Protein AF-A0A1I8HNR3-F1 (afdb_monomer)

InterPro domains:
  IPR000795 Translational (tr)-type GTP-binding domain [PF00009] (16-155)
  IPR000795 Translational (tr)-type GTP-binding domain [PR00315] (20-33)
  IPR000795 Translational (tr)-type GTP-binding domain [PR00315] (79-87)
  IPR000795 Translational (tr)-type GTP-binding domain [PR00315] (99-109)
  IPR000795 Translational (tr)-type GTP-binding domain [PR00315] (115-126)
  IPR000795 Translational (tr)-type GTP-binding domain [PS51722] (16-226)
  IPR009000 Translation protein, beta-barrel domain superfamily [SSF50447] (226-278)
  IPR027417 P-loop containing nucleoside triphosphate hydrolase [G3DSA:3.40.50.300] (6-223)
  IPR027417 P-loop containing nucleoside triphosphate hydrolase [SSF52540] (12-233)
  IPR031157 Tr-type G domain, conserved site [PS00301] (72-87)
  IPR050100 Translation factor GTPase superfamily members [PTHR23115] (15-273)

Organism: NCBI:txid282301

Sequence (282 aa):
DDEAPSSRSAKADTRKEHLSLVFVGHVDAGKSTIGGHLLYLTGMVDQRTLEKYEREAKEKNRETWYLSWALDTNAEEREKGKTVEVGRAYFETNKKHFTVLDAPGHKSFVPNMIGGASQADLAILVISARKGEFETGFEKGGQTREHAMLVKTAGWAEQRYEECKSKLTPFLRKCGFASSSLYFMPCSGLTGGWLRDSVPEDVCPWYRGPTLLDYLDQMPTLSRLSDAPLRLPIADKYRDMGTIVMGRIEAGRLKQGDQLLMMPNRVNVDIVGLWWDELDVS

Radius of gyration: 21.98 Å; Cα contacts (8 Å, |Δi|>4): 392; chains: 1; bounding box: 85×44×59 Å

Secondary structure (DSSP, 8-state):
----------------EEEEEEEEE-TTS-HHHHHHHHHHHTTSS-HHHHHHHHHHHHHTT-GGGTTGGGT--SHHHHHHTS--S-EEEEEE-SSEEEEEEE---SGGGHHHHHHHHHT-SEEEEE---STTHHHHHHSS----SSGGGTTTS--S-HHHHHHHHHHHHHHHHHTT--GGG-------TTT-BTTTBPPPTTT-SS-----HHHHHHHSPPP---TTSPPB--EEEEEESSSEEEEE---BS---TT-EEEETTTTEEEE----EETTEE--

Mean predicted aligned error: 11.05 Å

Nearest PDB structures (foldseek):
  3j5y-assembly1_B  TM=8.947E-01  e=1.367E-30  Homo sapiens
  4cxg-assembly1_A  TM=9.115E-01  e=2.256E-23  Oryctolagus cuniculus
  9bdp-assembly1_EF1A  TM=8.920E-01  e=1.662E-23  Saccharomyces cerevisiae
  5lzx-assembly1_jj  TM=8.895E-01  e=7.065E-24  Homo sapiens
  8g5z-assembly1_EF  TM=9.064E-01  e=1.059E-21  Homo sapiens

Structure (mmCIF, N/CA/C/O backbone):
data_AF-A0A1I8HNR3-F1
#
_entry.id   AF-A0A1I8HNR3-F1
#
loop_
_atom_site.group_PDB
_atom_site.id
_atom_site.type_symbol
_atom_site.label_atom_id
_atom_site.label_alt_id
_atom_site.label_comp_id
_atom_site.label_asym_id
_atom_site.label_entity_id
_atom_site.label_seq_id
_atom_site.pdbx_PDB_ins_code
_atom_site.Cartn_x
_atom_site.Cartn_y
_atom_site.Cartn_z
_atom_site.occupancy
_atom_site.B_iso_or_equiv
_atom_site.auth_seq_id
_atom_site.auth_comp_id
_atom_site.auth_asym_id
_atom_site.auth_atom_id
_atom_site.pdbx_PDB_model_num
ATOM 1 N N . ASP A 1 1 ? -58.089 -6.692 -12.642 1.00 34.53 1 ASP A N 1
ATOM 2 C CA . ASP A 1 1 ? -57.282 -7.141 -13.791 1.00 34.53 1 ASP A CA 1
ATOM 3 C C . ASP A 1 1 ? -56.549 -5.923 -14.326 1.00 34.53 1 ASP A C 1
ATOM 5 O O . ASP A 1 1 ? -57.209 -5.006 -14.785 1.00 34.53 1 ASP A O 1
ATOM 9 N N . ASP A 1 2 ? -55.249 -5.709 -14.202 1.00 36.34 2 ASP A N 1
ATOM 10 C CA . ASP A 1 2 ? -54.108 -6.453 -13.675 1.00 36.34 2 ASP A CA 1
ATOM 11 C C . ASP A 1 2 ? -53.090 -5.354 -13.321 1.00 36.34 2 ASP A C 1
ATOM 13 O O . ASP A 1 2 ? -52.640 -4.631 -14.211 1.00 36.34 2 ASP A O 1
ATOM 17 N N . GLU A 1 3 ? -52.768 -5.165 -12.040 1.00 34.62 3 GLU A N 1
ATOM 18 C CA . GLU A 1 3 ? -51.710 -4.242 -11.616 1.00 34.62 3 GLU A CA 1
ATOM 19 C C . GLU A 1 3 ? -50.517 -5.083 -11.155 1.00 34.62 3 GLU A C 1
ATOM 21 O O . GLU A 1 3 ? -50.608 -5.886 -10.224 1.00 34.62 3 GLU A O 1
ATOM 26 N N . ALA A 1 4 ? -49.418 -4.954 -11.896 1.00 37.31 4 ALA A N 1
ATOM 27 C CA . ALA A 1 4 ? -48.196 -5.728 -11.752 1.00 37.31 4 ALA A CA 1
ATOM 28 C C . ALA A 1 4 ? -47.620 -5.654 -10.323 1.00 37.31 4 ALA A C 1
ATOM 30 O O . ALA A 1 4 ? -47.464 -4.554 -9.783 1.00 37.31 4 ALA A O 1
ATOM 31 N N . PRO A 1 5 ? -47.203 -6.778 -9.711 1.00 36.62 5 PRO A N 1
ATOM 32 C CA . PRO A 1 5 ? -46.481 -6.716 -8.457 1.00 36.62 5 PRO A CA 1
ATOM 33 C C . PRO A 1 5 ? -45.056 -6.230 -8.739 1.00 36.62 5 PRO A C 1
ATOM 35 O O . PRO A 1 5 ? -44.242 -6.914 -9.360 1.00 36.62 5 PRO A O 1
ATOM 38 N N . SER A 1 6 ? -44.764 -5.021 -8.262 1.00 32.38 6 SER A N 1
ATOM 39 C CA . SER A 1 6 ? -43.429 -4.437 -8.198 1.00 32.38 6 SER A CA 1
ATOM 40 C C . SER A 1 6 ? -42.423 -5.441 -7.627 1.00 32.38 6 SER A C 1
ATOM 42 O O . SER A 1 6 ? -42.538 -5.868 -6.473 1.00 32.38 6 SER A O 1
ATOM 44 N N . SER A 1 7 ? -41.414 -5.790 -8.420 1.00 31.89 7 SER A N 1
ATOM 45 C CA . SER A 1 7 ? -40.275 -6.597 -8.003 1.00 31.89 7 SER A CA 1
ATOM 46 C C . SER A 1 7 ? -39.417 -5.805 -7.012 1.00 31.89 7 SER A C 1
ATOM 48 O O . SER A 1 7 ? -38.447 -5.145 -7.386 1.00 31.89 7 SER A O 1
ATOM 50 N N . ARG A 1 8 ? -39.754 -5.880 -5.721 1.00 30.73 8 ARG A N 1
ATOM 51 C CA . ARG A 1 8 ? -38.783 -5.654 -4.646 1.00 30.73 8 ARG A CA 1
ATOM 52 C C . ARG A 1 8 ? -37.778 -6.801 -4.700 1.00 30.73 8 ARG A C 1
ATOM 54 O O . ARG A 1 8 ? -37.935 -7.809 -4.019 1.00 30.73 8 ARG A O 1
ATOM 61 N N . SER A 1 9 ? -36.766 -6.665 -5.554 1.00 30.53 9 SER A N 1
ATOM 62 C CA . SER A 1 9 ? -35.586 -7.519 -5.509 1.00 30.53 9 SER A CA 1
ATOM 63 C C . SER A 1 9 ? -34.923 -7.313 -4.152 1.00 30.53 9 SER A C 1
ATOM 65 O O . SER A 1 9 ? -34.443 -6.219 -3.844 1.00 30.53 9 SER A O 1
ATOM 67 N N . ALA A 1 10 ? -34.948 -8.360 -3.335 1.00 31.50 10 ALA A N 1
ATOM 68 C CA . ALA A 1 10 ? -34.199 -8.466 -2.102 1.00 31.50 10 ALA A CA 1
ATOM 69 C C . ALA A 1 10 ? -32.740 -8.048 -2.346 1.00 31.50 10 ALA A C 1
ATOM 71 O O . ALA A 1 10 ? -31.986 -8.764 -3.004 1.00 31.50 10 ALA A O 1
ATOM 72 N N . LYS A 1 11 ? -32.341 -6.882 -1.824 1.00 29.41 11 LYS A N 1
ATOM 73 C CA . LYS A 1 11 ? -30.928 -6.566 -1.613 1.00 29.41 11 LYS A CA 1
ATOM 74 C C . LYS A 1 11 ? -30.454 -7.493 -0.499 1.00 29.41 11 LYS A C 1
ATOM 76 O O . LYS A 1 11 ? -30.581 -7.176 0.679 1.00 29.41 11 LYS A O 1
ATOM 81 N N . ALA A 1 12 ? -30.010 -8.686 -0.884 1.00 31.30 12 ALA A N 1
ATOM 82 C CA . ALA A 1 12 ? -29.164 -9.496 -0.034 1.00 31.30 12 ALA A CA 1
ATOM 83 C C . ALA A 1 12 ? -27.924 -8.648 0.253 1.00 31.30 12 ALA A C 1
ATOM 85 O O . ALA A 1 12 ? -27.149 -8.344 -0.650 1.00 31.30 12 ALA A O 1
ATOM 86 N N . ASP A 1 13 ? -27.804 -8.206 1.495 1.00 39.62 13 ASP A N 1
ATOM 87 C CA . ASP A 1 13 ? -26.661 -7.471 2.010 1.00 39.62 13 ASP A CA 1
ATOM 88 C C . ASP A 1 13 ? -25.490 -8.463 2.140 1.00 39.62 13 ASP A C 1
ATOM 90 O O . ASP A 1 13 ? -25.130 -8.926 3.223 1.00 39.62 13 ASP A O 1
ATOM 94 N N . THR A 1 14 ? -24.957 -8.916 1.001 1.00 43.72 14 THR A N 1
ATOM 95 C CA . THR A 1 14 ? -23.717 -9.689 0.939 1.00 43.72 14 THR A CA 1
ATOM 96 C C . THR A 1 14 ? -22.591 -8.741 1.310 1.00 43.72 14 THR A C 1
ATOM 98 O O . THR A 1 14 ? -21.989 -8.124 0.435 1.00 43.72 14 THR A O 1
ATOM 101 N N . ARG A 1 15 ? -22.344 -8.589 2.618 1.00 59.84 15 ARG A N 1
ATOM 102 C CA . ARG A 1 15 ? -21.164 -7.901 3.152 1.00 59.84 15 ARG A CA 1
ATOM 103 C C . ARG A 1 15 ? -19.938 -8.499 2.476 1.00 59.84 15 ARG A C 1
ATOM 105 O O . ARG A 1 15 ? -19.569 -9.631 2.797 1.00 59.84 15 ARG A O 1
ATOM 112 N N . LYS A 1 16 ? -19.351 -7.783 1.510 1.00 70.69 16 LYS A N 1
ATOM 113 C CA . LYS A 1 16 ? -18.152 -8.288 0.848 1.00 70.69 16 LYS A CA 1
ATOM 114 C C . LYS A 1 16 ? -17.024 -8.292 1.870 1.00 70.69 16 LYS A C 1
ATOM 116 O O . LYS A 1 16 ? -16.971 -7.474 2.792 1.00 70.69 16 LYS A O 1
ATOM 121 N N . GLU A 1 17 ? -16.148 -9.268 1.741 1.00 76.69 17 GLU A N 1
ATOM 122 C CA . GLU A 1 17 ? -15.075 -9.469 2.704 1.00 76.69 17 GLU A CA 1
ATOM 123 C C . GLU A 1 17 ? -14.104 -8.304 2.630 1.00 76.69 17 GLU A C 1
ATOM 125 O O . GLU A 1 17 ? -13.790 -7.833 1.542 1.00 76.69 17 GLU A O 1
ATOM 130 N N . HIS A 1 18 ? -13.623 -7.844 3.780 1.00 81.06 18 HIS A N 1
ATOM 131 C CA . HIS A 1 18 ? -12.712 -6.711 3.830 1.00 81.06 18 HIS A CA 1
ATOM 132 C C . HIS A 1 18 ? -11.285 -7.173 4.153 1.00 81.06 18 HIS A C 1
ATOM 134 O O . HIS A 1 18 ? -11.075 -7.995 5.053 1.00 81.06 18 HIS A O 1
ATOM 140 N N . LEU A 1 19 ? -10.318 -6.677 3.387 1.00 85.75 19 LEU A N 1
ATOM 141 C CA . LEU A 1 19 ? -8.897 -6.969 3.552 1.00 85.75 19 LEU A CA 1
ATOM 142 C C . LEU A 1 19 ? -8.089 -5.676 3.472 1.00 85.75 19 LEU A C 1
ATOM 144 O O . LEU A 1 19 ? -8.262 -4.874 2.556 1.00 85.75 19 LEU A O 1
ATOM 148 N N . SER A 1 20 ? -7.158 -5.508 4.405 1.00 85.75 20 SER A N 1
ATOM 149 C CA . SER A 1 20 ? -6.227 -4.379 4.386 1.00 85.75 20 SER A CA 1
ATOM 150 C C . SER A 1 20 ? -4.900 -4.789 3.745 1.00 85.75 20 SER A C 1
ATOM 152 O O . SER A 1 20 ? -4.264 -5.753 4.177 1.00 85.75 20 SER A O 1
ATOM 154 N N . LEU A 1 21 ? -4.460 -4.045 2.735 1.00 88.56 21 LEU A N 1
ATOM 155 C CA . LEU A 1 21 ? -3.210 -4.240 2.005 1.00 88.56 21 LEU A CA 1
ATOM 156 C C . LEU A 1 21 ? -2.238 -3.110 2.344 1.00 88.56 21 LEU A C 1
ATOM 158 O O . LEU A 1 21 ? -2.631 -1.948 2.322 1.00 88.56 21 LEU A O 1
ATOM 162 N N . VAL A 1 22 ? -0.964 -3.422 2.577 1.00 89.38 22 VAL A N 1
ATOM 163 C CA . VAL A 1 22 ? 0.102 -2.412 2.679 1.00 89.38 22 VAL A CA 1
ATOM 164 C C . VAL A 1 22 ? 1.139 -2.586 1.579 1.00 89.38 22 VAL A C 1
ATOM 166 O O . VAL A 1 22 ? 1.636 -3.691 1.357 1.00 89.38 22 VAL A O 1
ATOM 169 N N . PHE A 1 23 ? 1.507 -1.495 0.909 1.00 87.25 23 PHE A N 1
ATOM 170 C CA . PHE A 1 23 ? 2.630 -1.480 -0.028 1.00 87.25 23 PHE A CA 1
ATOM 171 C C . PHE A 1 23 ? 3.930 -1.139 0.703 1.00 87.25 23 PHE A C 1
ATOM 173 O O . PHE A 1 23 ? 4.051 -0.095 1.336 1.00 87.25 23 PHE A O 1
ATOM 180 N N . VAL A 1 24 ? 4.932 -2.013 0.599 1.00 85.44 24 VAL A N 1
ATOM 181 C CA . VAL A 1 24 ? 6.251 -1.863 1.238 1.00 85.44 24 VAL A CA 1
ATOM 182 C C . VAL A 1 24 ? 7.340 -1.982 0.178 1.00 85.44 24 VAL A C 1
ATOM 184 O O . VAL A 1 24 ? 7.161 -2.664 -0.821 1.00 85.44 24 VAL A O 1
ATOM 187 N N . GLY A 1 25 ? 8.479 -1.310 0.346 1.00 82.06 25 GLY A N 1
ATOM 188 C CA . GLY A 1 25 ? 9.539 -1.306 -0.667 1.00 82.06 25 GLY A CA 1
ATOM 189 C C . GLY A 1 25 ? 10.467 -0.100 -0.578 1.00 82.06 25 GLY A C 1
ATOM 190 O O . GLY A 1 25 ? 10.184 0.873 0.127 1.00 82.06 25 GLY A O 1
ATOM 191 N N . HIS A 1 26 ? 11.573 -0.152 -1.324 1.00 76.31 26 HIS A N 1
ATOM 192 C CA . HIS A 1 26 ? 12.593 0.902 -1.336 1.00 76.31 26 HIS A CA 1
ATOM 193 C C . HIS A 1 26 ? 12.049 2.253 -1.841 1.00 76.31 26 HIS A C 1
ATOM 195 O O . HIS A 1 26 ? 10.976 2.325 -2.454 1.00 76.31 26 HIS A O 1
ATOM 201 N N . VAL A 1 27 ? 12.782 3.340 -1.577 1.00 72.88 27 VAL A N 1
ATOM 202 C CA . VAL A 1 27 ? 12.538 4.637 -2.232 1.00 72.88 27 VAL A CA 1
ATOM 203 C C . VAL A 1 27 ? 12.652 4.431 -3.748 1.00 72.88 27 VAL A C 1
ATOM 205 O O . VAL A 1 27 ? 13.437 3.600 -4.190 1.00 72.88 27 VAL A O 1
ATOM 208 N N . ASP A 1 28 ? 11.809 5.099 -4.530 1.00 72.88 28 ASP A N 1
ATOM 209 C CA . ASP A 1 28 ? 11.777 4.995 -6.000 1.00 72.88 28 ASP A CA 1
ATOM 210 C C . ASP A 1 28 ? 11.356 3.629 -6.579 1.00 72.88 28 ASP A C 1
ATOM 212 O O . ASP A 1 28 ? 11.252 3.480 -7.792 1.00 72.88 28 ASP A O 1
ATOM 216 N N . ALA A 1 29 ? 10.979 2.649 -5.746 1.00 73.75 29 ALA A N 1
ATOM 217 C CA . ALA A 1 29 ? 10.432 1.371 -6.222 1.00 73.75 29 ALA A CA 1
ATOM 218 C C . ALA A 1 29 ? 9.051 1.493 -6.905 1.00 73.75 29 ALA A C 1
ATOM 220 O O . ALA A 1 29 ? 8.569 0.522 -7.481 1.00 73.75 29 ALA A O 1
ATOM 221 N N . GLY A 1 30 ? 8.402 2.662 -6.830 1.00 79.50 30 GLY A N 1
ATOM 222 C CA . GLY A 1 30 ? 7.109 2.914 -7.475 1.00 79.50 30 GLY A CA 1
ATOM 223 C C . GLY A 1 30 ? 5.887 2.396 -6.707 1.00 79.50 30 GLY A C 1
ATOM 224 O O . GLY A 1 30 ? 4.888 2.064 -7.335 1.00 79.50 30 GLY A O 1
ATOM 225 N N . LYS A 1 31 ? 5.946 2.332 -5.366 1.00 84.75 31 LYS A N 1
ATOM 226 C CA . LYS A 1 31 ? 4.830 1.894 -4.495 1.00 84.75 31 LYS A CA 1
ATOM 227 C C . LYS A 1 31 ? 3.543 2.690 -4.742 1.00 84.75 31 LYS A C 1
ATOM 229 O O . LYS A 1 31 ? 2.554 2.124 -5.198 1.00 84.75 31 LYS A O 1
ATOM 234 N N . SER A 1 32 ? 3.612 4.005 -4.552 1.00 86.50 32 SER A N 1
ATOM 235 C CA . SER A 1 32 ? 2.500 4.943 -4.738 1.00 86.50 32 SER A CA 1
ATOM 236 C C . SER A 1 32 ? 2.007 4.957 -6.183 1.00 86.50 32 SER A C 1
ATOM 238 O O . SER A 1 32 ? 0.816 5.070 -6.446 1.00 86.50 32 SER A O 1
ATOM 240 N N . THR A 1 33 ? 2.912 4.758 -7.145 1.00 87.25 33 THR A N 1
ATOM 241 C CA . THR A 1 33 ? 2.558 4.667 -8.565 1.00 87.25 33 THR A CA 1
ATOM 242 C C . THR A 1 33 ? 1.728 3.416 -8.857 1.00 87.25 33 THR A C 1
ATOM 244 O O . THR A 1 33 ? 0.716 3.518 -9.541 1.00 87.25 33 THR A O 1
ATOM 247 N N . ILE A 1 34 ? 2.109 2.249 -8.320 1.00 87.50 34 ILE A N 1
ATOM 248 C CA . ILE A 1 34 ? 1.327 1.008 -8.458 1.00 87.50 34 ILE A CA 1
ATOM 249 C C . ILE A 1 34 ? -0.024 1.147 -7.758 1.00 87.50 34 ILE A C 1
ATOM 251 O O . ILE A 1 34 ? -1.043 0.788 -8.345 1.00 87.50 34 ILE A O 1
ATOM 255 N N . GLY A 1 35 ? -0.041 1.687 -6.536 1.00 86.50 35 GLY A N 1
ATOM 256 C CA . GLY A 1 35 ? -1.275 1.913 -5.788 1.00 86.50 35 GLY A CA 1
ATOM 257 C C . GLY A 1 35 ? -2.237 2.840 -6.535 1.00 86.50 35 GLY A C 1
ATOM 258 O O . GLY A 1 35 ? -3.393 2.484 -6.738 1.00 86.50 35 GLY A O 1
ATOM 259 N N . GLY A 1 36 ? -1.749 3.974 -7.044 1.00 87.69 36 GLY A N 1
ATOM 260 C CA . GLY A 1 36 ? -2.549 4.906 -7.840 1.00 87.69 36 GLY A CA 1
ATOM 261 C C . GLY A 1 36 ? -3.055 4.303 -9.152 1.00 87.69 36 GLY A C 1
ATOM 262 O O . GLY A 1 36 ? -4.212 4.498 -9.520 1.00 87.69 36 GLY A O 1
ATOM 263 N N . HIS A 1 37 ? -2.232 3.499 -9.834 1.00 88.19 37 HIS A N 1
ATOM 264 C CA . HIS A 1 37 ? -2.663 2.787 -11.039 1.00 88.19 37 HIS A CA 1
ATOM 265 C C . HIS A 1 37 ? -3.755 1.754 -10.722 1.00 88.19 37 HIS A C 1
ATOM 267 O O . HIS A 1 37 ? -4.718 1.616 -11.473 1.00 88.19 37 HIS A O 1
ATOM 273 N N . LEU A 1 38 ? -3.653 1.057 -9.590 1.00 87.62 38 LEU A N 1
ATOM 274 C CA . LEU A 1 38 ? -4.676 0.109 -9.156 1.00 87.62 38 LEU A CA 1
ATOM 275 C C . LEU A 1 38 ? -6.023 0.804 -8.908 1.00 87.62 38 LEU A C 1
ATOM 277 O O . LEU A 1 38 ? -7.059 0.303 -9.344 1.00 87.62 38 LEU A O 1
ATOM 281 N N . LEU A 1 39 ? -6.012 1.980 -8.276 1.00 87.12 39 LEU A N 1
ATOM 282 C CA . LEU A 1 39 ? -7.217 2.792 -8.060 1.00 87.12 39 LEU A CA 1
ATOM 283 C C . LEU A 1 39 ? -7.843 3.274 -9.374 1.00 87.12 39 LEU A C 1
ATOM 285 O O . LEU A 1 39 ? -9.065 3.302 -9.512 1.00 87.12 39 LEU A O 1
ATOM 289 N N . TYR A 1 40 ? -7.008 3.605 -10.358 1.00 87.19 40 TYR A N 1
ATOM 290 C CA . TYR A 1 40 ? -7.471 3.957 -11.696 1.00 87.19 40 TYR A CA 1
ATOM 291 C C . TYR A 1 40 ? -8.101 2.755 -12.423 1.00 87.19 40 TYR A C 1
ATOM 293 O O . TYR A 1 40 ? -9.201 2.857 -12.961 1.00 87.19 40 TYR A O 1
ATOM 301 N N . LEU A 1 41 ? -7.458 1.582 -12.389 1.00 85.25 41 LEU A N 1
ATOM 302 C CA . LEU A 1 41 ? -7.959 0.368 -13.054 1.00 85.25 41 LEU A CA 1
ATOM 303 C C . LEU A 1 41 ? -9.230 -0.198 -12.419 1.00 85.25 41 LEU A C 1
ATOM 305 O O . LEU A 1 41 ? -10.021 -0.846 -13.107 1.00 85.25 41 LEU A O 1
ATOM 309 N N . THR A 1 42 ? -9.417 0.018 -11.121 1.00 83.38 42 THR A N 1
ATOM 310 C CA . THR A 1 42 ? -10.628 -0.382 -10.389 1.00 83.38 42 THR A CA 1
ATOM 311 C C . THR A 1 42 ? -11.767 0.626 -10.546 1.00 83.38 42 THR A C 1
ATOM 313 O O . THR A 1 42 ? -12.883 0.343 -10.122 1.00 83.38 42 THR A O 1
ATOM 316 N N . GLY A 1 43 ? -11.519 1.771 -11.195 1.00 81.56 43 GLY A N 1
ATOM 317 C CA . GLY A 1 43 ? -12.527 2.800 -11.450 1.00 81.56 43 GLY A CA 1
ATOM 318 C C . GLY A 1 43 ? -12.909 3.624 -10.219 1.00 81.56 43 GLY A C 1
ATOM 319 O O . GLY A 1 43 ? -13.902 4.338 -10.267 1.00 81.56 43 GLY A O 1
ATOM 320 N N . MET A 1 44 ? -12.139 3.538 -9.130 1.00 82.12 44 MET A N 1
ATOM 321 C CA . MET A 1 44 ? -12.352 4.357 -7.927 1.00 82.12 44 MET A CA 1
ATOM 322 C C . MET A 1 44 ? -11.906 5.803 -8.147 1.00 82.12 44 MET A C 1
ATOM 324 O O . MET A 1 44 ? -12.458 6.732 -7.566 1.00 82.12 44 MET A O 1
ATOM 328 N N . VAL A 1 45 ? -10.899 5.996 -9.003 1.00 82.50 45 VAL A N 1
ATOM 329 C CA . VAL A 1 45 ? -10.461 7.319 -9.448 1.00 82.50 45 VAL A CA 1
ATOM 330 C C . VAL A 1 45 ? -10.955 7.548 -10.867 1.00 82.50 45 VAL A C 1
ATOM 332 O O . VAL A 1 45 ? -10.489 6.910 -11.812 1.00 82.50 45 VAL A O 1
ATOM 335 N N . ASP A 1 46 ? -11.871 8.502 -11.009 1.00 84.62 46 ASP A N 1
ATOM 336 C CA . ASP A 1 46 ? -12.382 8.926 -12.307 1.00 84.62 46 ASP A CA 1
ATOM 337 C C . ASP A 1 46 ? -11.268 9.453 -13.216 1.00 84.62 46 ASP A C 1
ATOM 339 O O . ASP A 1 46 ? -10.388 10.216 -12.798 1.00 84.62 46 ASP A O 1
ATOM 343 N N . GLN A 1 47 ? -11.385 9.155 -14.511 1.00 83.50 47 GLN A N 1
ATOM 344 C CA . GLN A 1 47 ? -10.463 9.642 -15.538 1.00 83.50 47 GLN A CA 1
ATOM 345 C C . GLN A 1 47 ? -10.334 11.176 -15.532 1.00 83.50 47 GLN A C 1
ATOM 347 O O . GLN A 1 47 ? -9.242 11.705 -15.707 1.00 83.50 47 GLN A O 1
ATOM 352 N N . ARG A 1 48 ? -11.419 11.906 -15.239 1.00 87.00 48 ARG A N 1
ATOM 353 C CA . ARG A 1 48 ? -11.408 13.380 -15.141 1.00 87.00 48 ARG A CA 1
ATOM 354 C C . ARG A 1 48 ? -10.497 13.893 -14.027 1.00 87.00 48 ARG A C 1
ATOM 356 O O . ARG A 1 48 ? -9.815 14.902 -14.193 1.00 87.00 48 ARG A O 1
ATOM 363 N N . THR A 1 49 ? -10.509 13.213 -12.885 1.00 85.62 49 THR A N 1
ATOM 364 C CA . THR A 1 49 ? -9.667 13.560 -11.737 1.00 85.62 49 THR A CA 1
ATOM 365 C C . THR A 1 49 ? -8.206 13.265 -12.057 1.00 85.62 49 THR A C 1
ATOM 367 O O . THR A 1 49 ? -7.335 14.077 -11.753 1.00 85.62 49 THR A O 1
ATOM 370 N N . LEU A 1 50 ? -7.944 12.158 -12.757 1.00 84.25 50 LEU A N 1
ATOM 371 C CA . LEU A 1 50 ? -6.603 11.807 -13.209 1.00 84.25 50 LEU A CA 1
ATOM 372 C C . LEU A 1 50 ? -6.048 12.808 -14.238 1.00 84.25 50 LEU A C 1
ATOM 374 O O . LEU A 1 50 ? -4.921 13.265 -14.085 1.00 84.25 50 LEU A O 1
ATOM 378 N N . GLU A 1 51 ? -6.845 13.219 -15.228 1.00 86.75 51 GLU A N 1
ATOM 379 C CA . GLU A 1 51 ? -6.470 14.244 -16.219 1.00 86.75 51 GLU A CA 1
ATOM 380 C C . GLU A 1 51 ? -6.174 15.600 -15.561 1.00 86.75 51 GLU A C 1
ATOM 382 O O . GLU A 1 51 ? -5.276 16.337 -15.981 1.00 86.75 51 GLU A O 1
ATOM 387 N N . LYS A 1 52 ? -6.913 15.938 -14.496 1.00 87.94 52 LYS A N 1
ATOM 388 C CA . LYS A 1 52 ? -6.630 17.124 -13.685 1.00 87.94 52 LYS A CA 1
ATOM 389 C C . LYS A 1 52 ? -5.261 17.008 -13.011 1.00 87.94 52 LYS A C 1
ATOM 391 O O . LYS A 1 52 ? -4.470 17.944 -13.111 1.00 87.94 52 LYS A O 1
ATOM 396 N N . TYR A 1 53 ? -4.962 15.873 -12.376 1.00 86.69 53 TYR A N 1
ATOM 397 C CA . TYR A 1 53 ? -3.649 15.638 -11.767 1.00 86.69 53 TYR A CA 1
ATOM 398 C C . TYR A 1 53 ? -2.523 15.623 -12.796 1.00 86.69 53 TYR A C 1
ATOM 400 O O . TYR A 1 53 ? -1.458 16.166 -12.525 1.00 86.69 53 TYR A O 1
ATOM 408 N N . GLU A 1 54 ? -2.754 15.083 -13.990 1.00 84.94 54 GLU A N 1
ATOM 409 C CA . GLU A 1 54 ? -1.784 15.115 -15.082 1.00 84.94 54 GLU A CA 1
ATOM 410 C C . GLU A 1 54 ? -1.471 16.553 -15.516 1.00 84.94 54 GLU A C 1
ATOM 412 O O . GLU A 1 54 ? -0.302 16.917 -15.668 1.00 84.94 54 GLU A O 1
ATOM 417 N N . ARG A 1 55 ? -2.493 17.411 -15.642 1.00 86.56 55 ARG A N 1
ATOM 418 C CA . ARG A 1 55 ? -2.307 18.829 -15.978 1.00 86.56 55 ARG A CA 1
ATOM 419 C C . ARG A 1 55 ? -1.542 19.581 -14.891 1.00 86.56 55 ARG A C 1
ATOM 421 O O . ARG A 1 55 ? -0.576 20.274 -15.202 1.00 86.56 55 ARG A O 1
ATOM 428 N N . GLU A 1 56 ? -1.929 19.416 -13.629 1.00 85.38 56 GLU A N 1
ATOM 429 C CA . GLU A 1 56 ? -1.244 20.056 -12.499 1.00 85.38 56 GLU A CA 1
ATOM 430 C C . GLU A 1 56 ? 0.205 19.557 -12.353 1.00 85.38 56 GLU A C 1
ATOM 432 O O . GLU A 1 56 ? 1.120 20.332 -12.068 1.00 85.38 56 GLU A O 1
ATOM 437 N N . ALA A 1 57 ? 0.443 18.264 -12.582 1.00 84.19 57 ALA A N 1
ATOM 438 C CA . ALA A 1 57 ? 1.777 17.679 -12.575 1.00 84.19 57 ALA A CA 1
ATOM 439 C C . ALA A 1 57 ? 2.636 18.237 -13.718 1.00 84.19 57 ALA A C 1
ATOM 441 O O . ALA A 1 57 ? 3.813 18.546 -13.514 1.00 84.19 57 ALA A O 1
ATOM 442 N N . LYS A 1 58 ? 2.047 18.431 -14.902 1.00 84.31 58 LYS A N 1
ATOM 443 C CA . LYS A 1 58 ? 2.703 19.040 -16.062 1.00 84.31 58 LYS A CA 1
ATOM 444 C C . LYS A 1 58 ? 3.075 20.500 -15.831 1.00 84.31 58 LYS A C 1
ATOM 446 O O . LYS A 1 58 ? 4.208 20.882 -16.109 1.00 84.31 58 LYS A O 1
ATOM 451 N N . GLU A 1 59 ? 2.182 21.290 -15.241 1.00 85.31 59 GLU A N 1
ATOM 452 C CA . GLU A 1 59 ? 2.465 22.680 -14.853 1.00 85.31 59 GLU A CA 1
ATOM 453 C C . GLU A 1 59 ? 3.633 22.777 -13.861 1.00 85.31 59 GLU A C 1
ATOM 455 O O . GLU A 1 59 ? 4.438 23.706 -13.924 1.00 85.31 59 GLU A O 1
ATOM 460 N N . LYS A 1 60 ? 3.780 21.780 -12.982 1.00 81.50 60 LYS A N 1
ATOM 461 C CA . LYS A 1 60 ? 4.895 21.690 -12.028 1.00 81.50 60 LYS A CA 1
ATOM 462 C C . LYS A 1 60 ? 6.153 21.007 -12.583 1.00 81.50 60 LYS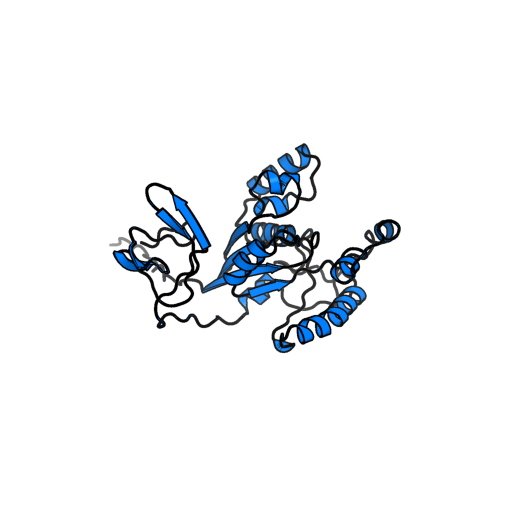 A C 1
ATOM 464 O O . LYS A 1 60 ? 7.079 20.759 -11.813 1.00 81.50 60 LYS A O 1
ATOM 469 N N . ASN A 1 61 ? 6.225 20.710 -13.886 1.00 79.31 61 ASN A N 1
ATOM 470 C CA . ASN A 1 61 ? 7.323 19.965 -14.528 1.00 79.31 61 ASN A CA 1
ATOM 471 C C . ASN A 1 61 ? 7.583 18.571 -13.905 1.00 79.31 61 ASN A C 1
ATOM 473 O O . ASN A 1 61 ? 8.718 18.093 -13.850 1.00 79.31 61 ASN A O 1
ATOM 477 N N . ARG A 1 62 ? 6.530 17.908 -13.413 1.00 76.44 62 ARG A N 1
ATOM 478 C CA . ARG A 1 62 ? 6.554 16.585 -12.760 1.00 76.44 62 ARG A CA 1
ATOM 479 C C . ARG A 1 62 ? 5.604 15.592 -13.441 1.00 76.44 62 ARG A C 1
ATOM 481 O O . ARG A 1 62 ? 4.916 14.828 -12.775 1.00 76.44 62 ARG A O 1
ATOM 488 N N . GLU A 1 63 ? 5.599 15.560 -14.773 1.00 72.00 63 GLU A N 1
ATOM 489 C CA . GLU A 1 63 ? 4.664 14.761 -15.593 1.00 72.00 63 GLU A CA 1
ATOM 490 C C . GLU A 1 63 ? 4.633 13.257 -15.258 1.00 72.00 63 GLU A C 1
ATOM 492 O O . GLU A 1 63 ? 3.646 12.587 -15.522 1.00 72.00 63 GLU A O 1
ATOM 497 N N . THR A 1 64 ? 5.686 12.698 -14.657 1.00 73.12 64 THR A N 1
ATOM 498 C CA . THR A 1 64 ? 5.779 11.253 -14.382 1.00 73.12 64 THR A CA 1
ATOM 499 C C . THR A 1 64 ? 5.056 10.796 -13.110 1.00 73.12 64 THR A C 1
ATOM 501 O O . THR A 1 64 ? 4.981 9.593 -12.869 1.00 73.12 64 THR A O 1
ATOM 504 N N . TRP A 1 65 ? 4.530 11.713 -12.286 1.00 77.50 65 TRP A N 1
ATOM 505 C CA . TRP A 1 65 ? 4.000 11.404 -10.944 1.00 77.50 65 TRP A CA 1
ATOM 506 C C . TRP A 1 65 ? 2.475 11.492 -10.816 1.00 77.50 65 TRP A C 1
ATOM 508 O O . TRP A 1 65 ? 1.954 11.362 -9.711 1.00 77.50 65 TRP A O 1
ATOM 518 N N . TYR A 1 66 ? 1.756 11.671 -11.925 1.00 80.25 66 TYR A N 1
ATOM 519 C CA . TYR A 1 66 ? 0.300 11.861 -11.919 1.00 80.25 66 TYR A CA 1
ATOM 520 C C . TYR A 1 66 ? -0.463 10.720 -11.217 1.00 80.25 66 TYR A C 1
ATOM 522 O O . TYR A 1 66 ? -1.430 10.983 -10.509 1.00 80.25 66 TYR A O 1
ATOM 530 N N . LEU A 1 67 ? 0.005 9.469 -11.338 1.00 83.31 67 LEU A N 1
ATOM 531 C CA . LEU A 1 67 ? -0.586 8.314 -10.644 1.00 83.31 67 LEU A CA 1
ATOM 532 C C . LEU A 1 67 ? -0.337 8.352 -9.133 1.00 83.31 67 LEU A C 1
ATOM 534 O O . LEU A 1 67 ? -1.236 8.047 -8.358 1.00 83.31 67 LEU A O 1
ATOM 538 N N . SER A 1 68 ? 0.863 8.745 -8.701 1.00 83.62 68 SER A N 1
ATOM 539 C CA . SER A 1 68 ? 1.203 8.808 -7.274 1.00 83.62 68 SER A CA 1
ATOM 540 C C . SER A 1 68 ? 0.375 9.866 -6.538 1.00 83.62 68 SER A C 1
ATOM 542 O O . SER A 1 68 ? 0.026 9.677 -5.379 1.00 83.62 68 SER A O 1
ATOM 544 N N . TRP A 1 69 ? -0.025 10.942 -7.224 1.00 85.19 69 TRP A N 1
ATOM 545 C CA . TRP A 1 69 ? -0.851 12.016 -6.655 1.00 85.1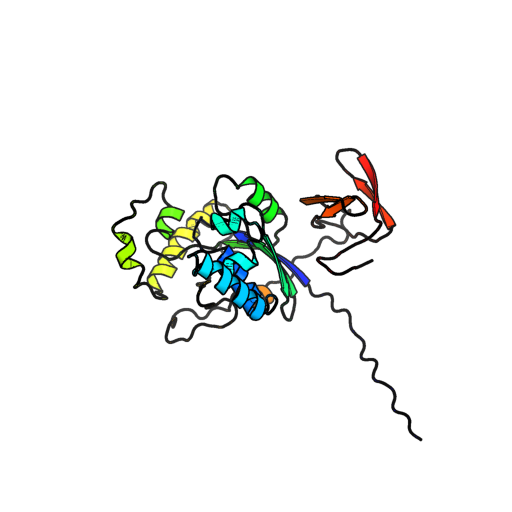9 69 TRP A CA 1
ATOM 546 C C . TRP A 1 69 ? -2.283 11.596 -6.305 1.00 85.19 69 TRP A C 1
ATOM 548 O O . TRP A 1 69 ? -2.972 12.338 -5.603 1.00 85.19 69 TRP A O 1
ATOM 558 N N . ALA A 1 70 ? -2.727 10.421 -6.767 1.00 84.06 70 ALA A N 1
ATOM 559 C CA . ALA A 1 70 ? -3.979 9.823 -6.316 1.00 84.06 70 ALA A CA 1
ATOM 560 C C . ALA A 1 70 ? -3.919 9.391 -4.839 1.00 84.06 70 ALA A C 1
ATOM 562 O O . ALA A 1 70 ? -4.951 9.374 -4.178 1.00 84.06 70 ALA A O 1
ATOM 563 N N . LEU A 1 71 ? -2.725 9.063 -4.333 1.00 82.94 71 LEU A N 1
ATOM 564 C CA . LEU A 1 71 ? -2.481 8.658 -2.944 1.00 82.94 71 LEU A CA 1
ATOM 565 C C . LEU A 1 71 ? -1.795 9.764 -2.129 1.00 82.94 71 LEU A C 1
ATOM 567 O O . LEU A 1 71 ? -2.122 9.950 -0.961 1.00 82.94 71 LEU A O 1
ATOM 571 N N . ASP A 1 72 ? -0.894 10.526 -2.757 1.00 84.81 72 ASP A N 1
ATOM 572 C CA . ASP A 1 72 ? -0.184 11.646 -2.135 1.00 84.81 72 ASP A CA 1
ATOM 573 C C . ASP A 1 72 ? -1.064 12.917 -2.154 1.00 84.81 72 ASP A C 1
ATOM 575 O O . ASP A 1 72 ? -1.064 13.717 -3.106 1.00 84.81 72 ASP A O 1
ATOM 579 N N . THR A 1 73 ? -1.850 13.125 -1.098 1.00 78.38 73 THR A N 1
ATOM 580 C CA . THR A 1 73 ? -2.729 14.300 -0.965 1.00 78.38 73 THR A CA 1
ATOM 581 C C . THR A 1 73 ? -1.992 15.541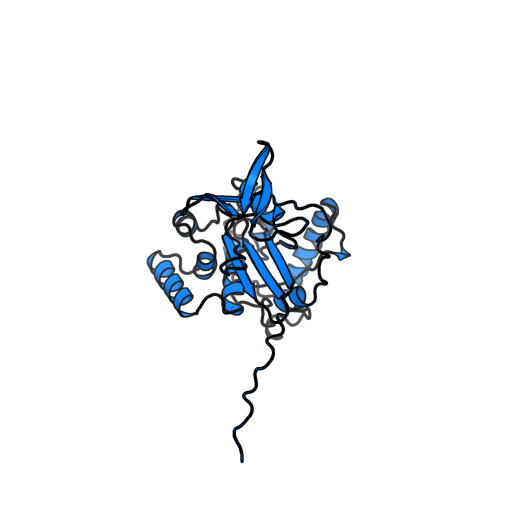 -0.471 1.00 78.38 73 THR A C 1
ATOM 583 O O . THR A 1 73 ? -2.381 16.662 -0.808 1.00 78.38 73 THR A O 1
ATOM 586 N N . ASN A 1 74 ? -0.915 15.372 0.298 1.00 82.81 74 ASN A N 1
ATOM 587 C CA . ASN A 1 74 ? -0.227 16.487 0.939 1.00 82.81 74 ASN A CA 1
ATOM 588 C C . ASN A 1 74 ? 0.622 17.288 -0.062 1.00 82.81 74 ASN A C 1
ATOM 590 O O . ASN A 1 74 ? 1.333 16.739 -0.906 1.00 82.81 74 ASN A O 1
ATOM 594 N N . ALA A 1 75 ? 0.608 18.620 0.060 1.00 79.62 75 ALA A N 1
ATOM 595 C CA . ALA A 1 75 ? 1.379 19.500 -0.824 1.00 79.62 75 ALA A CA 1
ATOM 596 C C . ALA A 1 75 ? 2.895 19.241 -0.735 1.00 79.62 75 ALA A C 1
ATOM 598 O O . ALA A 1 75 ? 3.581 19.252 -1.758 1.00 79.62 75 ALA A O 1
ATOM 599 N N . GLU A 1 76 ? 3.399 18.943 0.468 1.00 81.06 76 GLU A N 1
ATOM 600 C CA . GLU A 1 76 ? 4.802 18.572 0.678 1.00 81.06 76 GLU A CA 1
ATOM 601 C C . GLU A 1 76 ? 5.183 17.260 -0.017 1.00 81.06 76 GLU A C 1
ATOM 603 O O . GLU A 1 76 ? 6.289 17.145 -0.550 1.00 81.06 76 GLU A O 1
ATOM 608 N N . GLU A 1 77 ? 4.279 16.276 -0.027 1.00 80.69 77 GLU A N 1
ATOM 609 C CA . GLU A 1 77 ? 4.498 14.986 -0.689 1.00 80.69 77 GLU A CA 1
ATOM 610 C C . GLU A 1 77 ? 4.542 15.169 -2.203 1.00 80.69 77 GLU A C 1
ATOM 612 O O . GLU A 1 77 ? 5.457 14.669 -2.858 1.00 80.69 77 GLU A O 1
ATOM 617 N N . ARG A 1 78 ? 3.633 15.990 -2.746 1.00 80.50 78 ARG A N 1
ATOM 618 C CA . ARG A 1 78 ? 3.587 16.329 -4.175 1.00 80.50 78 ARG A CA 1
ATOM 619 C C . ARG A 1 78 ? 4.824 17.091 -4.649 1.00 80.50 78 ARG A C 1
ATOM 621 O O . ARG A 1 78 ? 5.258 16.900 -5.784 1.00 80.50 78 ARG A O 1
ATOM 628 N N . GLU A 1 79 ? 5.399 17.950 -3.807 1.00 80.12 79 GLU A N 1
ATOM 629 C CA . GLU A 1 79 ? 6.613 18.706 -4.140 1.00 80.12 79 GLU A CA 1
ATOM 630 C C . GLU A 1 79 ? 7.873 17.832 -4.074 1.00 80.12 79 GLU A C 1
ATOM 632 O O . GLU A 1 79 ? 8.707 17.852 -4.988 1.00 80.12 79 GLU A O 1
ATOM 637 N N . LYS A 1 80 ? 8.005 17.034 -3.006 1.00 77.44 80 LYS A N 1
ATOM 638 C CA . LYS A 1 80 ? 9.173 16.170 -2.776 1.00 77.44 80 LYS A CA 1
ATOM 639 C C . LYS A 1 80 ? 9.123 14.872 -3.592 1.00 77.44 80 LYS A C 1
ATOM 641 O O . LYS A 1 80 ? 10.176 14.262 -3.784 1.00 77.44 80 LYS A O 1
ATOM 646 N N . GLY A 1 81 ? 7.943 14.456 -4.060 1.00 74.31 81 GLY A N 1
ATOM 647 C CA . GLY A 1 81 ? 7.707 13.171 -4.731 1.00 74.31 81 GLY A CA 1
ATOM 648 C C . GLY A 1 81 ? 7.934 11.974 -3.815 1.00 74.31 81 GLY A C 1
ATOM 649 O O . GLY A 1 81 ? 8.430 10.939 -4.256 1.00 74.31 81 GLY A O 1
ATOM 650 N N . LYS A 1 82 ? 7.698 12.157 -2.514 1.00 78.62 82 LYS A N 1
ATOM 651 C CA . LYS A 1 82 ? 7.938 11.148 -1.483 1.00 78.62 82 LYS A CA 1
ATOM 652 C C . LYS A 1 82 ? 6.800 11.190 -0.484 1.00 78.62 82 LYS A C 1
ATOM 654 O O . LYS A 1 82 ? 6.623 12.206 0.181 1.00 78.62 82 LYS A O 1
ATOM 659 N N . THR A 1 83 ? 6.136 10.059 -0.335 1.00 76.44 83 THR A N 1
ATOM 660 C CA . THR A 1 83 ? 5.141 9.791 0.697 1.00 76.44 83 THR A CA 1
ATOM 661 C C . THR A 1 83 ? 5.793 9.898 2.079 1.00 76.44 83 THR A C 1
ATOM 663 O O . THR A 1 83 ? 6.823 9.261 2.349 1.00 76.44 83 THR A O 1
ATOM 666 N N . VAL A 1 84 ? 5.242 10.763 2.926 1.00 79.94 84 VAL A N 1
ATOM 667 C CA . VAL A 1 84 ? 5.687 11.034 4.300 1.00 79.94 84 VAL A CA 1
ATOM 668 C C . VAL A 1 84 ? 4.710 10.395 5.282 1.00 79.94 84 VAL A C 1
ATOM 670 O O . VAL A 1 84 ? 5.134 9.777 6.266 1.00 79.94 84 VAL A O 1
ATOM 673 N N . GLU A 1 85 ? 3.417 10.509 4.994 1.00 79.88 85 GLU A N 1
ATOM 674 C CA . GLU A 1 85 ? 2.317 9.930 5.759 1.00 79.88 85 GLU A CA 1
ATOM 675 C C . GLU A 1 85 ? 1.738 8.712 5.041 1.00 79.88 85 GLU A C 1
ATOM 677 O O . GLU A 1 85 ? 1.957 8.510 3.855 1.00 79.88 85 GLU A O 1
ATOM 682 N N . VAL A 1 86 ? 1.035 7.844 5.770 1.00 81.62 86 VAL A N 1
ATOM 68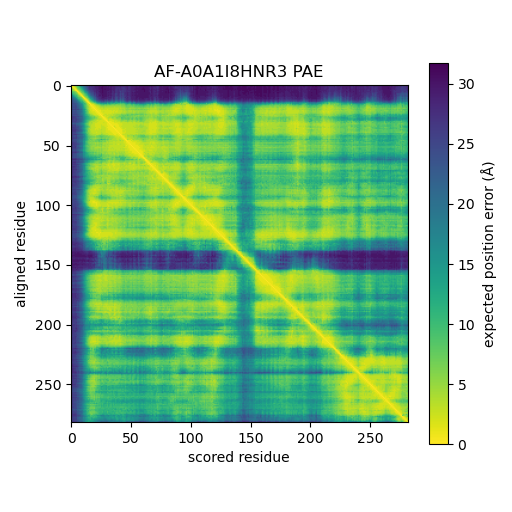3 C CA . VAL A 1 86 ? 0.433 6.660 5.148 1.00 81.62 86 VAL A CA 1
ATOM 684 C C . VAL A 1 86 ? -0.842 7.078 4.425 1.00 81.62 86 VAL A C 1
ATOM 686 O O . VAL A 1 86 ? -1.858 7.341 5.073 1.00 81.62 86 VAL A O 1
ATOM 689 N N . GLY A 1 87 ? -0.786 7.113 3.094 1.00 81.31 87 GLY A N 1
ATOM 690 C CA . GLY A 1 87 ? -1.956 7.333 2.251 1.00 81.31 87 GLY A CA 1
ATOM 691 C C . GLY A 1 87 ? -2.936 6.171 2.393 1.00 81.31 87 GLY A C 1
ATOM 692 O O . GLY A 1 87 ? -2.536 5.003 2.352 1.00 81.31 87 GLY A O 1
ATOM 693 N N . ARG A 1 88 ? -4.220 6.482 2.580 1.00 84.38 88 ARG A N 1
ATOM 694 C CA . ARG A 1 88 ? -5.297 5.489 2.640 1.00 84.38 88 ARG A CA 1
ATOM 695 C C . ARG A 1 88 ? -6.189 5.649 1.426 1.00 84.38 88 ARG A C 1
ATOM 697 O O . ARG A 1 88 ? -6.660 6.746 1.151 1.00 84.38 88 ARG A O 1
ATOM 704 N N . ALA A 1 89 ? -6.443 4.550 0.737 1.00 85.44 89 ALA A N 1
ATOM 705 C CA . ALA A 1 89 ? -7.431 4.502 -0.325 1.00 85.44 89 ALA A CA 1
ATOM 706 C C . ALA A 1 89 ? -8.208 3.196 -0.256 1.00 85.44 89 ALA A C 1
ATOM 708 O O . ALA A 1 89 ? -7.732 2.209 0.302 1.00 85.44 89 ALA A O 1
ATOM 709 N N . TYR A 1 90 ? -9.397 3.182 -0.835 1.00 86.50 90 TYR A N 1
ATOM 710 C CA . TYR A 1 90 ? -10.231 1.996 -0.923 1.00 86.50 90 TYR A CA 1
ATOM 711 C C . TYR A 1 90 ? -10.459 1.634 -2.384 1.00 86.50 90 TYR A C 1
ATOM 713 O O . TYR A 1 90 ? -10.512 2.496 -3.261 1.00 86.50 90 TYR A O 1
ATOM 721 N N . PHE A 1 91 ? -10.576 0.338 -2.644 1.00 86.44 91 PHE A N 1
ATOM 722 C CA . PHE A 1 91 ? -11.105 -0.160 -3.899 1.00 86.44 91 PHE A CA 1
ATOM 723 C C . PHE A 1 91 ? -11.933 -1.411 -3.677 1.00 86.44 91 PHE A C 1
ATOM 725 O O . PHE A 1 91 ? -11.749 -2.161 -2.717 1.00 86.44 91 PHE A O 1
ATOM 732 N N . GLU A 1 92 ? -12.852 -1.646 -4.599 1.00 83.75 92 GLU A N 1
ATOM 733 C CA . GLU A 1 92 ? -13.727 -2.803 -4.566 1.00 83.75 92 GLU A CA 1
ATOM 734 C C . GLU A 1 92 ? -13.437 -3.721 -5.739 1.00 83.75 92 GLU A C 1
ATOM 736 O O . GLU A 1 92 ? -13.252 -3.275 -6.872 1.00 83.75 92 GLU A O 1
ATOM 741 N N . THR A 1 93 ? -13.454 -5.020 -5.468 1.00 81.31 93 THR A N 1
ATOM 742 C CA . THR A 1 93 ? -13.566 -6.047 -6.499 1.00 81.31 93 THR A CA 1
ATOM 743 C C . THR A 1 93 ? -14.972 -6.647 -6.482 1.00 81.31 93 THR A C 1
ATOM 745 O O . THR A 1 93 ? -15.851 -6.275 -5.692 1.00 81.31 93 THR A O 1
ATOM 748 N N . ASN A 1 94 ? -15.205 -7.612 -7.372 1.00 78.06 94 ASN A N 1
ATOM 749 C CA . ASN A 1 94 ? -16.478 -8.327 -7.448 1.00 78.06 94 ASN A CA 1
ATOM 750 C C . ASN A 1 94 ? -16.779 -9.130 -6.171 1.00 78.06 94 ASN A C 1
ATOM 752 O O . ASN A 1 94 ? -17.945 -9.380 -5.872 1.00 78.06 94 ASN A O 1
ATOM 756 N N . LYS A 1 95 ? -15.743 -9.542 -5.426 1.00 80.50 95 LYS A N 1
ATOM 757 C CA . LYS A 1 95 ? -15.872 -10.424 -4.256 1.00 80.50 95 LYS A CA 1
ATOM 758 C C . LYS A 1 95 ? -15.501 -9.768 -2.930 1.00 80.50 95 LYS A C 1
ATOM 760 O O . LYS A 1 95 ? -15.999 -10.222 -1.902 1.00 80.50 95 LYS A O 1
ATOM 765 N N . LYS A 1 96 ? -14.631 -8.752 -2.926 1.00 83.94 96 LYS A N 1
ATOM 766 C CA . LYS A 1 96 ? -14.024 -8.215 -1.699 1.00 83.94 96 LYS A CA 1
ATOM 767 C C . LYS A 1 96 ? -13.870 -6.692 -1.746 1.00 83.94 96 LYS A C 1
ATOM 769 O O . LYS A 1 96 ? -13.744 -6.101 -2.815 1.00 83.94 96 LYS A O 1
ATOM 774 N N . HIS A 1 97 ? -13.872 -6.066 -0.574 1.00 85.31 97 HIS A N 1
ATOM 775 C CA . HIS A 1 97 ? -13.442 -4.686 -0.362 1.00 85.31 97 HIS A CA 1
ATOM 776 C C . HIS A 1 97 ? -11.985 -4.686 0.097 1.00 85.31 97 HIS A C 1
ATOM 778 O O . HIS A 1 97 ? -11.607 -5.427 1.007 1.00 85.31 97 HIS A O 1
ATOM 784 N N . PHE A 1 98 ? -11.168 -3.834 -0.506 1.00 87.38 98 PHE A N 1
ATOM 785 C CA . PHE A 1 98 ? -9.767 -3.694 -0.156 1.00 87.38 98 PHE A CA 1
ATOM 786 C C . PHE A 1 98 ? -9.475 -2.275 0.309 1.00 87.38 98 PHE A C 1
ATOM 788 O O . PHE A 1 98 ? -9.798 -1.305 -0.374 1.00 87.38 98 PHE A O 1
ATOM 795 N N . THR A 1 99 ? -8.798 -2.160 1.447 1.00 88.19 99 THR A N 1
ATOM 796 C CA . THR A 1 99 ? -8.181 -0.902 1.872 1.00 88.19 99 THR A CA 1
ATOM 797 C C . THR A 1 99 ? -6.699 -0.963 1.543 1.00 88.19 99 THR A C 1
ATOM 799 O O . THR A 1 99 ? -5.990 -1.851 2.008 1.00 88.19 99 THR A O 1
ATOM 802 N N . VAL A 1 100 ? -6.225 -0.018 0.743 1.00 88.69 100 VAL A N 1
ATOM 803 C CA . VAL A 1 100 ? -4.820 0.183 0.408 1.00 88.69 100 VAL A CA 1
ATOM 804 C C . VAL A 1 100 ? -4.203 1.173 1.378 1.00 88.69 100 VAL A C 1
ATOM 806 O O . VAL A 1 100 ? -4.698 2.284 1.555 1.00 88.69 100 VAL A O 1
ATOM 809 N N . LEU A 1 101 ? -3.081 0.766 1.954 1.00 87.88 101 LEU A N 1
ATOM 810 C CA . LEU A 1 101 ? -2.206 1.586 2.771 1.00 87.88 101 LEU A CA 1
ATOM 811 C C . LEU A 1 101 ? -0.888 1.766 2.013 1.00 87.88 101 LEU A C 1
ATOM 813 O O . LEU A 1 101 ? -0.128 0.809 1.832 1.00 87.88 101 LEU A O 1
ATOM 817 N N . ASP A 1 102 ? -0.614 2.981 1.553 1.00 87.12 102 ASP A N 1
ATOM 818 C CA . ASP A 1 102 ? 0.670 3.300 0.934 1.00 87.12 102 ASP A CA 1
ATOM 819 C C . ASP A 1 102 ? 1.672 3.711 2.007 1.00 87.12 102 ASP A C 1
ATOM 821 O O . ASP A 1 102 ? 1.499 4.725 2.682 1.00 87.12 102 ASP A O 1
ATOM 825 N N . ALA A 1 103 ? 2.703 2.893 2.216 1.00 81.75 103 ALA A N 1
ATOM 826 C CA . ALA A 1 103 ? 3.668 3.139 3.272 1.00 81.75 103 ALA A CA 1
ATOM 827 C C . ALA A 1 103 ? 4.890 3.923 2.762 1.00 81.75 103 ALA A C 1
ATOM 829 O O . ALA A 1 103 ? 5.417 3.651 1.673 1.00 81.75 103 ALA A O 1
ATOM 830 N N . PRO A 1 104 ? 5.434 4.846 3.575 1.00 80.94 104 PRO A N 1
ATOM 831 C CA . PRO A 1 104 ? 6.575 5.650 3.172 1.00 80.94 104 PRO A CA 1
ATOM 832 C C . PRO A 1 104 ? 7.829 4.783 2.986 1.00 80.94 104 PRO A C 1
ATOM 834 O O . PRO A 1 104 ? 8.153 3.915 3.794 1.00 80.94 104 PRO A O 1
ATOM 837 N N . GLY A 1 105 ? 8.580 5.039 1.909 1.00 72.06 105 GLY A N 1
ATOM 838 C CA . GLY A 1 105 ? 9.798 4.280 1.581 1.00 72.06 105 GLY A CA 1
ATOM 839 C C . GLY A 1 105 ? 11.081 4.787 2.245 1.00 72.06 105 GLY A C 1
ATOM 840 O O . GLY A 1 105 ? 12.125 4.143 2.136 1.00 72.06 105 GLY A O 1
ATOM 841 N N . HIS A 1 106 ? 11.049 5.965 2.874 1.00 76.56 106 HIS A N 1
ATOM 842 C CA . HIS A 1 106 ? 12.247 6.611 3.406 1.00 76.56 106 HIS A CA 1
ATOM 843 C C . HIS A 1 106 ? 12.561 6.151 4.834 1.00 76.56 106 HIS A C 1
ATOM 845 O O . HIS A 1 106 ? 11.675 6.060 5.681 1.00 76.56 106 HIS A O 1
ATOM 851 N N . LYS A 1 107 ? 13.851 5.959 5.145 1.00 73.75 107 LYS A N 1
ATOM 852 C CA . LYS A 1 107 ? 14.313 5.498 6.471 1.00 73.75 107 LYS A CA 1
ATOM 853 C C . LYS A 1 107 ? 13.885 6.413 7.625 1.00 73.75 107 LYS A C 1
ATOM 855 O O . LYS A 1 107 ? 13.706 5.940 8.739 1.00 73.75 107 LYS A O 1
ATOM 860 N N . SER A 1 108 ? 13.709 7.708 7.365 1.00 79.00 108 SER A N 1
ATOM 861 C CA . SER A 1 108 ? 13.256 8.676 8.377 1.00 79.00 108 SER A CA 1
ATOM 862 C C . SER A 1 108 ? 11.796 8.486 8.802 1.00 79.00 108 SER A C 1
ATOM 864 O O . SER A 1 108 ? 11.436 8.926 9.885 1.00 79.00 108 SER A O 1
ATOM 866 N N . PHE A 1 109 ? 10.970 7.823 7.985 1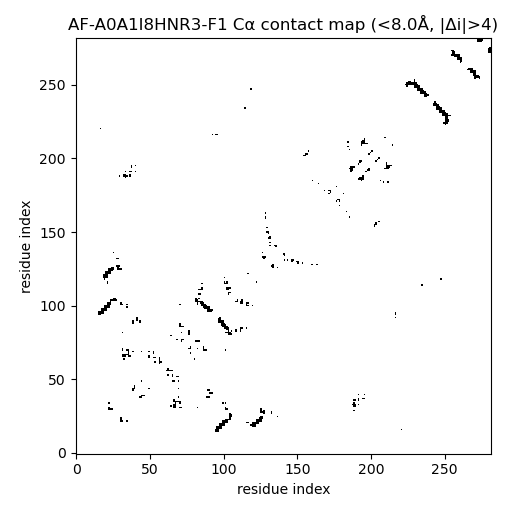.00 80.19 109 PHE A N 1
ATOM 867 C CA . PHE A 1 109 ? 9.526 7.665 8.213 1.00 80.19 109 PHE A CA 1
ATOM 868 C C . PHE A 1 109 ? 9.135 6.217 8.541 1.00 80.19 109 PHE A C 1
ATOM 870 O O . PHE A 1 109 ? 7.981 5.820 8.403 1.00 80.19 109 PHE A O 1
ATOM 877 N N . VAL A 1 110 ? 10.094 5.424 9.031 1.00 80.38 110 VAL A N 1
ATOM 878 C CA . VAL A 1 110 ? 9.850 4.060 9.526 1.00 80.38 110 VAL A CA 1
ATOM 879 C C . VAL A 1 110 ? 8.739 4.000 10.590 1.00 80.38 110 VAL A C 1
ATOM 881 O O . VAL A 1 110 ? 7.944 3.067 10.513 1.00 80.38 110 VAL A O 1
ATOM 884 N N . PRO A 1 111 ? 8.595 4.962 11.532 1.00 83.56 111 PRO A N 1
ATOM 885 C CA . PRO A 1 111 ? 7.477 4.942 12.482 1.00 83.56 111 PRO A CA 1
ATOM 886 C C . PRO A 1 111 ? 6.101 4.965 11.802 1.00 83.56 111 PRO A C 1
ATOM 888 O O . PRO A 1 111 ? 5.220 4.192 12.172 1.00 83.56 111 PRO A O 1
ATOM 891 N N . ASN A 1 112 ? 5.945 5.780 10.756 1.00 82.88 112 ASN A N 1
ATOM 892 C CA . ASN A 1 112 ? 4.695 5.888 10.003 1.00 82.88 112 ASN A CA 1
ATOM 893 C C . ASN A 1 112 ? 4.416 4.592 9.229 1.00 82.88 112 ASN A C 1
ATOM 895 O O . ASN A 1 112 ? 3.300 4.079 9.257 1.00 82.88 112 ASN A O 1
ATOM 899 N N . MET A 1 113 ? 5.451 4.001 8.622 1.00 83.38 113 MET A N 1
ATOM 900 C CA . MET A 1 113 ? 5.352 2.688 7.974 1.00 83.38 113 MET A CA 1
ATOM 901 C C . MET A 1 113 ? 4.902 1.596 8.955 1.00 83.38 113 MET A C 1
ATOM 903 O O . MET A 1 113 ? 4.064 0.778 8.590 1.00 83.38 113 MET A O 1
ATOM 907 N N . ILE A 1 114 ? 5.416 1.578 10.191 1.00 84.38 114 ILE A N 1
ATOM 908 C CA . ILE A 1 114 ? 4.997 0.605 11.215 1.00 84.38 114 ILE A CA 1
ATOM 909 C C . ILE A 1 114 ? 3.511 0.779 11.551 1.00 84.38 114 ILE A C 1
ATOM 911 O O . ILE A 1 114 ? 2.801 -0.216 11.673 1.00 84.38 114 ILE A O 1
ATOM 915 N N . GLY A 1 115 ? 3.030 2.024 11.647 1.00 81.44 115 GLY A N 1
ATOM 916 C CA . GLY A 1 115 ? 1.613 2.320 11.871 1.00 81.44 115 GLY A CA 1
ATOM 917 C C . GLY A 1 115 ? 0.700 1.859 10.730 1.00 81.44 115 GLY A C 1
ATOM 918 O O . GLY A 1 115 ? -0.403 1.385 10.991 1.00 81.44 115 GLY A O 1
ATOM 919 N N . GLY A 1 116 ? 1.150 1.957 9.475 1.00 81.94 116 GLY A N 1
ATOM 920 C CA . GLY A 1 116 ? 0.428 1.408 8.321 1.00 81.94 116 GLY A CA 1
ATOM 921 C C . GLY A 1 116 ? 0.474 -0.122 8.274 1.00 81.94 116 GLY A C 1
ATOM 922 O O . GLY A 1 116 ? -0.544 -0.775 8.071 1.00 81.94 116 GLY A O 1
ATOM 923 N N . ALA A 1 117 ? 1.643 -0.710 8.534 1.00 83.38 117 ALA A N 1
ATOM 924 C CA . ALA A 1 117 ? 1.831 -2.156 8.513 1.00 83.38 117 ALA A CA 1
ATOM 925 C C . ALA A 1 117 ? 1.048 -2.878 9.620 1.00 83.38 117 ALA A C 1
ATOM 927 O O . ALA A 1 117 ? 0.575 -3.985 9.389 1.00 83.38 117 ALA A O 1
ATOM 928 N N . SER A 1 118 ? 0.868 -2.262 10.795 1.00 83.12 118 SER A N 1
ATOM 929 C CA . SER A 1 118 ? 0.066 -2.851 11.877 1.00 83.12 118 SER A CA 1
ATOM 930 C C . SER A 1 118 ? -1.425 -2.934 11.550 1.00 83.12 118 SER A C 1
ATOM 932 O O . SER A 1 118 ? -2.121 -3.768 12.114 1.00 83.12 118 SER A O 1
ATOM 934 N N . GLN A 1 119 ? -1.916 -2.094 10.636 1.00 78.06 119 GLN A N 1
ATOM 935 C CA . GLN A 1 119 ? -3.310 -2.096 10.189 1.00 78.06 119 GLN A CA 1
ATOM 936 C C . GLN A 1 119 ? -3.549 -3.057 9.016 1.00 78.06 119 GLN A C 1
ATOM 938 O O . GLN A 1 119 ? -4.703 -3.269 8.643 1.00 78.06 119 GLN A O 1
ATOM 943 N N . ALA A 1 120 ? -2.503 -3.642 8.429 1.00 84.75 120 ALA A N 1
ATOM 944 C CA . ALA A 1 120 ? -2.600 -4.459 7.226 1.00 84.75 120 ALA A CA 1
ATOM 945 C C . ALA A 1 120 ? -2.669 -5.960 7.522 1.00 84.75 120 ALA A C 1
ATOM 947 O O . ALA A 1 120 ? -1.997 -6.470 8.412 1.00 84.75 120 ALA A O 1
ATOM 948 N N . ASP A 1 121 ? -3.467 -6.671 6.731 1.00 84.06 121 ASP A N 1
ATOM 949 C CA . ASP A 1 121 ? -3.532 -8.134 6.721 1.00 84.06 121 ASP A CA 1
ATOM 950 C C . ASP A 1 121 ? -2.500 -8.748 5.780 1.00 84.06 121 ASP A C 1
ATOM 952 O O . ASP A 1 121 ? -1.941 -9.813 6.039 1.00 84.06 121 ASP A O 1
ATOM 956 N N . LEU A 1 122 ? -2.269 -8.070 4.658 1.00 84.75 122 LEU A N 1
ATOM 957 C CA . LEU A 1 122 ? -1.379 -8.506 3.597 1.00 84.75 122 LEU A CA 1
ATOM 958 C C . LEU A 1 122 ? -0.383 -7.396 3.292 1.00 84.75 122 LEU A C 1
ATOM 960 O O . LEU A 1 122 ? -0.737 -6.220 3.226 1.00 84.75 122 LEU A O 1
ATOM 964 N N . ALA A 1 123 ? 0.864 -7.786 3.053 1.00 86.44 123 ALA A N 1
ATOM 965 C CA . ALA A 1 123 ? 1.916 -6.878 2.627 1.00 86.44 123 ALA A CA 1
ATOM 966 C C . ALA A 1 123 ? 2.348 -7.214 1.199 1.00 86.44 123 ALA A C 1
ATOM 968 O O . ALA A 1 123 ? 2.689 -8.357 0.895 1.00 86.44 123 ALA A O 1
ATOM 969 N N . ILE A 1 124 ? 2.372 -6.203 0.335 1.00 87.50 124 ILE A N 1
ATOM 970 C CA . ILE A 1 124 ? 2.901 -6.288 -1.023 1.00 87.50 124 ILE A CA 1
ATOM 971 C C . ILE A 1 124 ? 4.274 -5.622 -1.020 1.00 87.50 124 ILE A C 1
ATOM 973 O O . ILE A 1 124 ? 4.392 -4.404 -0.880 1.00 87.50 124 ILE A O 1
ATOM 977 N N . LEU A 1 125 ? 5.323 -6.431 -1.167 1.00 86.25 125 LEU A N 1
ATOM 978 C CA . LEU A 1 125 ? 6.694 -5.942 -1.273 1.00 86.25 125 LEU A CA 1
ATOM 979 C C . LEU A 1 125 ? 7.015 -5.596 -2.733 1.00 86.25 125 LEU A C 1
ATOM 981 O O . LEU A 1 125 ? 7.230 -6.479 -3.560 1.00 86.25 125 LEU A O 1
ATOM 985 N N . VAL A 1 126 ? 7.074 -4.303 -3.035 1.00 85.44 126 VAL A N 1
ATOM 986 C CA . VAL A 1 126 ? 7.424 -3.763 -4.349 1.00 85.44 126 VAL A CA 1
ATOM 987 C C . VAL A 1 126 ? 8.934 -3.602 -4.462 1.00 85.44 126 VAL A C 1
ATOM 989 O O . VAL A 1 126 ? 9.587 -2.976 -3.620 1.00 85.44 126 VAL A O 1
ATOM 992 N N . ILE A 1 127 ? 9.493 -4.152 -5.537 1.00 82.75 127 ILE A N 1
ATOM 993 C CA . ILE A 1 127 ? 10.928 -4.150 -5.807 1.00 82.75 127 ILE A CA 1
ATOM 994 C C . ILE A 1 127 ? 11.146 -3.685 -7.238 1.00 82.75 127 ILE A C 1
ATOM 996 O O . ILE A 1 127 ? 10.566 -4.239 -8.170 1.00 82.75 127 ILE A O 1
ATOM 1000 N N . SER A 1 128 ? 12.006 -2.682 -7.414 1.00 81.19 128 SER A N 1
ATOM 1001 C CA . SER A 1 128 ? 12.380 -2.233 -8.752 1.00 81.19 128 SER A CA 1
ATOM 1002 C C . SER A 1 128 ? 13.257 -3.275 -9.441 1.00 81.19 128 SER A C 1
ATOM 1004 O O . SER A 1 128 ? 14.237 -3.753 -8.871 1.00 81.19 128 SER A O 1
ATOM 1006 N N . ALA A 1 129 ? 12.925 -3.597 -10.691 1.00 76.31 129 ALA A N 1
ATOM 1007 C CA . ALA A 1 129 ? 13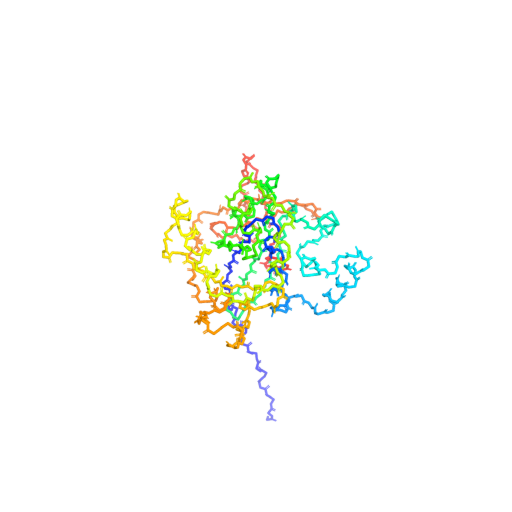.733 -4.461 -11.549 1.00 76.31 129 ALA A CA 1
ATOM 1008 C C . ALA A 1 129 ? 14.836 -3.692 -12.304 1.00 76.31 129 ALA A C 1
ATOM 1010 O O . ALA A 1 129 ? 15.702 -4.316 -12.931 1.00 76.31 129 ALA A O 1
ATOM 1011 N N . ARG A 1 130 ? 14.833 -2.348 -12.256 1.00 74.12 130 ARG A N 1
ATOM 1012 C CA . ARG A 1 130 ? 15.810 -1.515 -12.971 1.00 74.12 130 ARG A CA 1
ATOM 1013 C C . ARG A 1 130 ? 17.220 -1.744 -12.427 1.00 74.12 130 ARG A C 1
ATOM 1015 O O . ARG A 1 130 ? 17.433 -1.832 -11.218 1.00 74.12 130 ARG A O 1
ATOM 1022 N N . LYS A 1 131 ? 18.191 -1.832 -13.341 1.00 67.50 131 LYS A N 1
ATOM 1023 C CA . LYS A 1 131 ? 19.621 -1.878 -13.000 1.00 67.50 131 LYS A CA 1
ATOM 1024 C C . LYS A 1 131 ? 20.030 -0.529 -12.397 1.00 67.50 131 LYS A C 1
ATOM 1026 O O . LYS A 1 131 ? 19.750 0.511 -12.982 1.00 67.50 131 LYS A O 1
ATOM 1031 N N . GLY A 1 132 ? 20.675 -0.553 -11.241 1.00 66.31 132 GLY A N 1
ATOM 1032 C CA . GLY A 1 132 ? 20.949 0.585 -10.367 1.00 66.31 132 GLY A CA 1
ATOM 1033 C C . GLY A 1 132 ? 20.019 0.593 -9.153 1.00 66.31 132 GLY A C 1
ATOM 1034 O O . GLY A 1 132 ? 20.489 0.486 -8.026 1.00 66.31 132 GLY A O 1
ATOM 1035 N N . GLU A 1 133 ? 18.705 0.672 -9.376 1.00 68.06 133 GLU A N 1
ATOM 1036 C CA . GLU A 1 133 ? 17.706 0.756 -8.297 1.00 68.06 133 GLU A CA 1
ATOM 1037 C C . GLU A 1 133 ? 17.608 -0.551 -7.491 1.00 68.06 133 GLU A C 1
ATOM 1039 O O . GLU A 1 133 ? 17.580 -0.528 -6.257 1.00 68.06 133 GLU A O 1
ATOM 1044 N N . PHE A 1 134 ? 17.619 -1.701 -8.175 1.00 65.12 134 PHE A N 1
ATOM 1045 C CA . PHE A 1 134 ? 17.627 -3.011 -7.522 1.00 65.12 134 PHE A CA 1
ATOM 1046 C C . PHE A 1 134 ? 18.875 -3.186 -6.648 1.00 65.12 134 PHE A C 1
ATOM 1048 O O . PHE A 1 134 ? 18.774 -3.579 -5.490 1.00 65.12 134 PHE A O 1
ATOM 1055 N N . GLU A 1 135 ? 20.052 -2.840 -7.171 1.00 68.19 135 GLU A N 1
ATOM 1056 C CA . GLU A 1 135 ? 21.316 -2.937 -6.447 1.00 68.19 135 GLU A CA 1
ATOM 1057 C C . GLU A 1 135 ? 21.345 -1.970 -5.251 1.00 68.19 135 GLU A C 1
ATOM 1059 O O . GLU A 1 135 ? 21.724 -2.386 -4.162 1.00 68.19 135 GLU A O 1
ATOM 1064 N N . THR A 1 136 ? 20.834 -0.737 -5.372 1.00 64.50 136 THR A N 1
ATOM 1065 C CA . THR A 1 136 ? 20.707 0.188 -4.223 1.00 64.50 136 THR A CA 1
ATOM 1066 C C . THR A 1 136 ? 19.720 -0.277 -3.151 1.00 64.50 136 THR A C 1
ATOM 1068 O O . THR A 1 136 ? 19.872 0.071 -1.980 1.00 64.50 136 THR A O 1
ATOM 1071 N N . GLY A 1 137 ? 18.725 -1.089 -3.522 1.00 60.38 137 GLY A N 1
ATOM 1072 C CA . GLY A 1 137 ? 17.825 -1.728 -2.564 1.00 60.38 137 GLY A CA 1
ATOM 1073 C C . GLY A 1 137 ? 18.523 -2.782 -1.696 1.00 60.38 137 GLY A C 1
ATOM 1074 O O . GLY A 1 137 ? 18.100 -3.009 -0.562 1.00 60.38 137 GLY A O 1
ATOM 1075 N N . PHE A 1 138 ? 19.604 -3.389 -2.202 1.00 59.62 138 PHE A N 1
ATOM 1076 C CA . PHE A 1 138 ? 20.349 -4.469 -1.545 1.00 59.62 138 PHE A CA 1
ATOM 1077 C C . PHE A 1 138 ? 21.730 -4.049 -0.998 1.00 59.62 138 PHE A C 1
ATOM 1079 O O . PHE A 1 138 ? 22.191 -4.636 -0.018 1.00 59.62 138 PHE A O 1
ATOM 1086 N N . GLU A 1 139 ? 22.383 -3.032 -1.567 1.00 55.62 139 GLU A N 1
ATOM 1087 C CA . GLU A 1 139 ? 23.743 -2.590 -1.224 1.00 55.62 139 GLU A CA 1
ATOM 1088 C C . GLU A 1 139 ? 23.797 -1.178 -0.608 1.00 55.62 139 GLU A C 1
ATOM 1090 O O . GLU A 1 139 ? 22.992 -0.293 -0.888 1.00 55.62 139 GLU A O 1
ATOM 1095 N N . LYS A 1 140 ? 24.791 -0.947 0.263 1.00 44.22 140 LYS A N 1
ATOM 1096 C CA . LYS A 1 140 ? 24.934 0.249 1.119 1.00 44.22 140 LYS A CA 1
ATOM 1097 C C . LYS A 1 140 ? 25.630 1.465 0.466 1.00 44.22 140 LYS A C 1
ATOM 1099 O O . LYS A 1 140 ? 26.111 2.331 1.193 1.00 44.22 140 LYS A O 1
ATOM 1104 N N . GLY A 1 141 ? 25.669 1.581 -0.861 1.00 51.84 141 GLY A N 1
ATOM 1105 C CA . GLY A 1 141 ? 26.261 2.749 -1.531 1.00 51.84 141 GLY A CA 1
ATOM 1106 C C . GLY A 1 141 ? 26.333 2.598 -3.047 1.00 51.84 141 GLY A C 1
ATOM 1107 O O . GLY A 1 141 ? 27.185 1.878 -3.549 1.00 51.84 141 GLY A O 1
ATOM 1108 N N . GLY A 1 142 ? 25.438 3.270 -3.773 1.00 46.59 142 GLY A N 1
ATOM 1109 C CA . GLY A 1 142 ? 25.365 3.194 -5.234 1.00 46.59 142 GLY A CA 1
ATOM 1110 C C . GLY A 1 142 ? 26.265 4.210 -5.943 1.00 46.59 142 GLY A C 1
ATOM 1111 O O . GLY A 1 142 ? 26.274 5.389 -5.589 1.00 46.59 142 GLY A O 1
ATOM 1112 N N . GLN A 1 143 ? 26.979 3.759 -6.979 1.00 44.72 143 GLN A N 1
ATOM 1113 C CA . GLN A 1 143 ? 27.652 4.602 -7.973 1.00 44.72 143 GLN A CA 1
ATOM 1114 C C . GLN A 1 143 ? 26.722 4.818 -9.181 1.00 44.72 143 GLN A C 1
ATOM 1116 O O . GLN A 1 143 ? 26.383 3.883 -9.902 1.00 44.72 143 GLN A O 1
ATOM 1121 N N . THR A 1 144 ? 26.292 6.059 -9.411 1.00 49.47 144 THR A N 1
ATOM 1122 C CA . THR A 1 144 ? 25.203 6.413 -10.341 1.00 49.47 144 THR A CA 1
ATOM 1123 C C . THR A 1 144 ? 25.659 7.352 -11.458 1.00 49.47 144 THR A C 1
ATOM 1125 O O . THR A 1 144 ? 25.260 8.513 -11.508 1.00 49.47 144 THR A O 1
ATOM 1128 N N . ARG A 1 145 ? 26.459 6.852 -12.412 1.00 41.38 145 ARG A N 1
ATOM 1129 C CA . ARG A 1 145 ? 26.626 7.546 -13.710 1.00 41.38 145 ARG A CA 1
ATOM 1130 C C . ARG A 1 145 ? 26.704 6.651 -14.951 1.00 41.38 145 ARG A C 1
ATOM 1132 O O . ARG A 1 145 ? 26.241 7.091 -15.994 1.00 41.38 145 ARG A O 1
ATOM 1139 N N . GLU A 1 146 ? 27.135 5.391 -14.853 1.00 44.50 146 GLU A N 1
ATOM 1140 C CA . GLU A 1 146 ? 27.182 4.489 -16.028 1.00 44.50 146 GLU A CA 1
ATOM 1141 C C . GLU A 1 146 ? 25.912 3.633 -16.230 1.00 44.50 146 GLU A C 1
ATOM 1143 O O . GLU A 1 146 ? 25.618 3.202 -17.342 1.00 44.50 146 GLU A O 1
ATOM 1148 N N . HIS A 1 147 ? 25.074 3.454 -15.202 1.00 44.94 147 HIS A N 1
ATOM 1149 C CA . HIS A 1 147 ? 23.886 2.584 -15.281 1.00 44.94 147 HIS A CA 1
ATOM 1150 C C . HIS A 1 147 ? 22.660 3.224 -15.955 1.00 44.94 147 HIS A C 1
ATOM 1152 O O . HIS A 1 147 ? 21.780 2.506 -16.428 1.00 44.94 147 HIS A O 1
ATOM 1158 N N . ALA A 1 148 ? 22.607 4.556 -16.070 1.00 34.09 148 ALA A N 1
ATOM 1159 C CA . ALA A 1 148 ? 21.468 5.262 -16.667 1.00 34.09 148 ALA A CA 1
ATOM 1160 C C . ALA A 1 148 ? 21.281 4.949 -18.166 1.00 34.09 148 ALA A C 1
ATOM 1162 O O . ALA A 1 148 ? 20.162 5.009 -18.675 1.00 34.09 148 ALA A O 1
ATOM 1163 N N . MET A 1 149 ? 22.352 4.555 -18.866 1.00 32.28 149 MET A N 1
ATOM 1164 C CA . MET A 1 149 ? 22.305 4.244 -20.299 1.00 32.28 149 MET A CA 1
ATOM 1165 C C . MET A 1 149 ? 21.732 2.843 -20.602 1.00 32.28 149 MET A C 1
ATOM 1167 O O . MET A 1 149 ? 21.275 2.606 -21.715 1.00 32.28 149 MET A O 1
ATOM 1171 N N . LEU A 1 150 ? 21.670 1.938 -19.612 1.00 36.94 150 LEU A N 1
ATOM 1172 C CA . LEU A 1 150 ? 21.119 0.576 -19.759 1.00 36.94 150 LEU A CA 1
ATOM 1173 C C . LEU A 1 150 ? 19.620 0.467 -19.419 1.00 36.94 150 LEU A C 1
ATOM 1175 O O . LEU A 1 150 ? 18.982 -0.532 -19.750 1.00 36.94 150 LEU A O 1
ATOM 1179 N N . VAL A 1 151 ? 19.039 1.480 -18.767 1.00 40.66 151 VAL A N 1
ATOM 1180 C CA . VAL A 1 151 ? 17.652 1.446 -18.255 1.00 40.66 151 VAL A CA 1
ATOM 1181 C C . VAL A 1 151 ? 16.602 1.606 -19.364 1.00 40.66 151 VAL A C 1
ATOM 1183 O O . VAL A 1 151 ? 15.456 1.205 -19.182 1.00 40.66 151 VAL A O 1
ATOM 1186 N N . LYS A 1 152 ? 16.981 2.098 -20.551 1.00 36.31 152 LYS A N 1
ATOM 1187 C CA . LYS A 1 152 ? 16.067 2.194 -21.704 1.00 36.31 152 LYS A CA 1
ATOM 1188 C C . LYS A 1 152 ? 15.798 0.860 -22.416 1.00 36.31 152 LYS A C 1
ATOM 1190 O O . LYS A 1 152 ? 14.920 0.824 -23.271 1.00 36.31 152 LYS A O 1
ATOM 1195 N N . THR A 1 153 ? 16.511 -0.217 -22.073 1.00 38.97 153 THR A N 1
ATOM 1196 C CA . THR A 1 153 ? 16.546 -1.446 -22.894 1.00 38.97 153 THR A CA 1
ATOM 1197 C C . THR A 1 153 ? 16.141 -2.720 -22.149 1.00 38.97 153 THR A C 1
ATOM 1199 O O . THR A 1 153 ? 16.220 -3.809 -22.711 1.00 38.97 153 THR A O 1
ATOM 1202 N N . ALA A 1 154 ? 15.707 -2.625 -20.891 1.00 50.81 154 ALA A N 1
ATOM 1203 C CA . ALA A 1 154 ? 15.236 -3.784 -20.138 1.00 50.81 154 ALA A CA 1
ATOM 1204 C C . ALA A 1 154 ? 13.707 -3.870 -20.231 1.00 50.81 154 ALA A C 1
ATOM 1206 O O . ALA A 1 154 ? 12.996 -3.314 -19.398 1.00 50.81 154 ALA A O 1
ATOM 1207 N N . GLY A 1 155 ? 13.204 -4.534 -21.275 1.00 61.56 155 GLY A N 1
ATOM 1208 C CA . GLY A 1 155 ? 11.811 -4.992 -21.328 1.00 61.56 155 GLY A CA 1
ATOM 1209 C C . GLY A 1 155 ? 11.505 -6.033 -20.237 1.00 61.56 155 GLY A C 1
ATOM 1210 O O . GLY A 1 155 ? 12.235 -6.164 -19.254 1.00 61.56 155 GLY A O 1
ATOM 1211 N N . TRP A 1 156 ? 10.444 -6.823 -20.415 1.00 71.19 156 TRP A N 1
ATOM 1212 C CA . TRP A 1 156 ? 10.056 -7.902 -19.495 1.00 71.19 156 TRP A CA 1
ATOM 1213 C C . TRP A 1 156 ? 10.987 -9.121 -19.634 1.00 71.19 156 TRP A C 1
ATOM 1215 O O . TRP A 1 156 ? 10.586 -10.183 -20.098 1.00 71.19 156 TRP A O 1
ATOM 1225 N N . ALA A 1 157 ? 12.263 -8.965 -19.282 1.00 79.56 157 ALA A N 1
ATOM 1226 C CA . ALA A 1 157 ? 13.268 -10.016 -19.415 1.00 79.56 157 ALA A CA 1
ATOM 1227 C C . ALA A 1 157 ? 13.172 -11.050 -18.278 1.00 79.56 157 ALA A C 1
ATOM 1229 O O . ALA A 1 157 ? 13.403 -10.720 -17.112 1.00 79.56 157 ALA A O 1
ATOM 1230 N N . GLU A 1 158 ? 12.931 -12.316 -18.631 1.00 81.00 158 GLU A N 1
ATOM 1231 C CA . GLU A 1 158 ? 12.851 -13.454 -17.696 1.00 81.00 158 GLU A CA 1
ATOM 1232 C C . GLU A 1 158 ? 14.111 -13.592 -16.828 1.00 81.00 158 GLU A C 1
ATOM 1234 O O . GLU A 1 158 ? 14.033 -13.765 -15.613 1.00 81.00 158 GLU A O 1
ATOM 1239 N N . GLN A 1 159 ? 15.292 -13.414 -17.433 1.00 82.94 159 GLN A N 1
ATOM 1240 C CA . GLN A 1 159 ? 16.575 -13.534 -16.736 1.00 82.94 159 GLN A CA 1
ATOM 1241 C C . GLN A 1 159 ? 16.684 -12.575 -15.542 1.00 82.94 159 GLN A C 1
ATOM 1243 O O . GLN A 1 159 ? 17.202 -12.951 -14.490 1.00 82.94 159 GLN A O 1
ATOM 1248 N N . ARG A 1 160 ? 16.189 -11.336 -15.683 1.00 81.69 160 ARG A N 1
ATOM 1249 C CA . ARG A 1 160 ? 16.233 -10.351 -14.594 1.00 81.69 160 ARG A CA 1
ATOM 1250 C C . ARG A 1 160 ? 15.250 -10.715 -13.486 1.00 81.69 160 ARG A C 1
ATOM 1252 O O . ARG A 1 160 ? 15.578 -10.552 -12.315 1.00 81.69 160 ARG A O 1
ATOM 1259 N N . TYR A 1 161 ? 14.078 -11.233 -13.842 1.00 83.25 161 TYR A N 1
ATOM 1260 C CA . TYR A 1 161 ? 13.092 -11.694 -12.870 1.00 83.25 161 TYR A CA 1
ATOM 1261 C C . TYR A 1 161 ? 13.629 -12.851 -12.011 1.00 83.25 161 TYR A C 1
ATOM 1263 O O . TYR A 1 161 ? 13.562 -12.786 -10.780 1.00 83.25 161 TYR A O 1
ATOM 1271 N N . GLU A 1 162 ? 14.240 -13.863 -12.631 1.00 84.88 162 GLU A N 1
ATOM 1272 C CA . GLU A 1 162 ? 14.846 -14.988 -11.905 1.00 84.88 162 GLU A CA 1
ATOM 1273 C C . GLU A 1 162 ? 16.051 -14.551 -11.049 1.00 84.88 162 GLU A C 1
ATOM 1275 O O . GLU A 1 162 ? 16.228 -15.016 -9.917 1.00 84.88 162 GLU A O 1
ATOM 1280 N N . GLU A 1 163 ? 16.839 -13.574 -11.510 1.00 83.56 163 GLU A N 1
ATOM 1281 C CA . GLU A 1 163 ? 17.891 -12.958 -10.693 1.00 83.56 163 GLU A CA 1
ATOM 1282 C C . GLU A 1 163 ? 17.316 -12.301 -9.423 1.00 83.56 163 GLU A C 1
ATOM 1284 O O . GLU A 1 163 ? 17.805 -12.542 -8.316 1.00 83.56 163 GLU A O 1
ATOM 1289 N N . CYS A 1 164 ? 16.247 -11.509 -9.552 1.00 81.38 164 CYS A N 1
ATOM 1290 C CA . CYS A 1 164 ? 15.594 -10.875 -8.406 1.00 81.38 164 CYS A CA 1
ATOM 1291 C C . CYS A 1 164 ? 15.039 -11.918 -7.426 1.00 81.38 164 CYS A C 1
ATOM 1293 O O . CYS A 1 164 ? 15.277 -11.832 -6.219 1.00 81.38 164 CYS A O 1
ATOM 1295 N N . LYS A 1 165 ? 14.351 -12.943 -7.936 1.00 83.06 165 LYS A N 1
ATOM 1296 C CA . LYS A 1 165 ? 13.753 -14.020 -7.136 1.00 83.06 165 LYS A CA 1
ATOM 1297 C C . LYS A 1 165 ? 14.800 -14.837 -6.376 1.00 83.06 165 LYS A C 1
ATOM 1299 O O . LYS A 1 165 ? 14.624 -15.109 -5.182 1.00 83.06 165 LYS A O 1
ATOM 1304 N N . SER A 1 166 ? 15.909 -15.187 -7.030 1.00 84.56 166 SER A N 1
ATOM 1305 C CA . SER A 1 166 ? 17.005 -15.943 -6.409 1.00 84.56 166 SER A CA 1
ATOM 1306 C C . SER A 1 166 ? 17.696 -15.163 -5.285 1.00 84.56 166 SER A C 1
ATOM 1308 O O . SER A 1 166 ? 18.019 -15.752 -4.255 1.00 84.56 166 SER A O 1
ATOM 1310 N N . LYS A 1 167 ? 17.844 -13.837 -5.420 1.00 82.00 167 LYS A N 1
ATOM 1311 C CA . LYS A 1 167 ? 18.387 -12.958 -4.366 1.00 82.00 167 LYS A CA 1
ATOM 1312 C C . LYS A 1 167 ? 17.404 -12.714 -3.214 1.00 82.00 167 LYS A C 1
ATOM 1314 O O . LYS A 1 167 ? 17.822 -12.620 -2.061 1.00 82.00 167 LYS A O 1
ATOM 1319 N N . LEU A 1 168 ? 16.102 -12.649 -3.496 1.00 81.31 168 LEU A N 1
ATOM 1320 C CA . LEU A 1 168 ? 15.064 -12.384 -2.489 1.00 81.31 168 LEU A CA 1
ATOM 1321 C C . LEU A 1 168 ? 14.738 -13.581 -1.605 1.00 81.31 168 LEU A C 1
ATOM 1323 O O . LEU A 1 168 ? 14.538 -13.428 -0.401 1.00 81.31 168 LEU A O 1
ATOM 1327 N N . THR A 1 169 ? 14.698 -14.776 -2.188 1.00 82.12 169 THR A N 1
ATOM 1328 C CA . THR A 1 169 ? 14.355 -16.012 -1.474 1.00 82.12 169 THR A CA 1
ATOM 1329 C C . THR A 1 169 ? 15.183 -16.228 -0.192 1.00 82.12 169 THR A C 1
ATOM 1331 O O . THR A 1 169 ? 14.580 -16.467 0.859 1.00 82.12 169 THR A O 1
ATOM 1334 N N . PRO A 1 170 ? 16.530 -16.119 -0.194 1.00 83.88 170 PRO A N 1
ATOM 1335 C CA . PRO A 1 170 ? 17.321 -16.285 1.026 1.00 83.88 170 PRO A CA 1
ATOM 1336 C C . PRO A 1 170 ? 17.107 -15.146 2.030 1.00 83.88 170 PRO A C 1
ATOM 1338 O O . PRO A 1 170 ? 17.120 -15.396 3.236 1.00 83.88 170 PRO A O 1
ATOM 1341 N N . PHE A 1 171 ? 16.867 -13.917 1.563 1.00 79.19 171 PHE A N 1
ATOM 1342 C CA . PHE A 1 171 ? 16.594 -12.775 2.437 1.00 79.19 171 PHE A CA 1
ATOM 1343 C C . PHE A 1 171 ? 15.278 -12.961 3.203 1.00 79.19 171 PHE A C 1
ATOM 1345 O O . PHE A 1 171 ? 15.249 -12.835 4.425 1.00 79.19 171 PHE A O 1
ATOM 1352 N N . LEU A 1 172 ? 14.211 -13.362 2.509 1.00 80.69 172 LEU A N 1
ATOM 1353 C CA . LEU A 1 172 ? 12.896 -13.582 3.116 1.00 80.69 172 LEU A CA 1
ATOM 1354 C C . LEU A 1 172 ? 12.885 -14.791 4.059 1.00 80.69 172 LEU A C 1
ATOM 1356 O O . LEU A 1 172 ? 12.287 -14.720 5.134 1.00 80.69 172 LEU A O 1
ATOM 1360 N N . ARG A 1 173 ? 13.621 -15.861 3.721 1.00 81.81 173 ARG A N 1
ATOM 1361 C CA . ARG A 1 173 ? 13.840 -16.991 4.640 1.00 81.81 173 ARG A CA 1
ATOM 1362 C C . ARG A 1 173 ? 14.566 -16.557 5.912 1.00 81.81 173 ARG A C 1
ATOM 1364 O O . ARG A 1 173 ? 14.181 -16.979 6.996 1.00 81.81 173 ARG A O 1
ATOM 1371 N N . LYS A 1 174 ? 15.581 -15.691 5.802 1.00 79.69 174 LYS A N 1
ATOM 1372 C CA . LYS A 1 174 ? 16.300 -15.142 6.965 1.00 79.69 174 LYS A CA 1
ATOM 1373 C C . LYS A 1 174 ? 15.397 -14.275 7.849 1.00 79.69 174 LYS A C 1
ATOM 1375 O O . LYS A 1 174 ? 15.562 -14.282 9.063 1.00 79.69 174 LYS A O 1
ATOM 1380 N N . CYS A 1 175 ? 14.441 -13.564 7.256 1.00 75.81 175 CYS A N 1
ATOM 1381 C CA . CYS A 1 175 ? 13.423 -12.803 7.983 1.00 75.81 175 CYS A CA 1
ATOM 1382 C C . CYS A 1 175 ? 12.341 -13.679 8.643 1.00 75.81 175 CYS A C 1
ATOM 1384 O O . CYS A 1 175 ? 11.521 -13.144 9.382 1.00 75.81 175 CYS A O 1
ATOM 1386 N N . GLY A 1 176 ? 12.338 -14.998 8.412 1.00 76.38 176 GLY A N 1
ATOM 1387 C CA . GLY A 1 176 ? 11.405 -15.939 9.041 1.00 76.38 176 GLY A CA 1
ATOM 1388 C C . GLY A 1 176 ? 10.126 -16.219 8.247 1.00 76.38 176 GLY A C 1
ATOM 1389 O O . GLY A 1 176 ? 9.243 -16.899 8.761 1.00 76.38 176 GLY A O 1
ATOM 1390 N N . PHE A 1 177 ? 10.011 -15.745 7.001 1.00 77.56 177 PHE A N 1
ATOM 1391 C CA . PHE A 1 177 ? 8.857 -16.057 6.152 1.00 77.56 177 PHE A CA 1
ATOM 1392 C C . PHE A 1 177 ? 8.986 -17.450 5.523 1.00 77.56 177 PHE A C 1
ATOM 1394 O O . PHE A 1 177 ? 10.029 -17.813 4.965 1.00 77.56 177 PHE A O 1
ATOM 1401 N N . ALA A 1 178 ? 7.902 -18.227 5.573 1.00 74.38 178 ALA A N 1
ATOM 1402 C CA . ALA A 1 178 ? 7.826 -19.516 4.899 1.00 74.38 178 ALA A CA 1
ATOM 1403 C C . ALA A 1 178 ? 7.828 -19.316 3.377 1.00 74.38 178 ALA A C 1
ATOM 1405 O O . ALA A 1 178 ? 7.142 -18.449 2.848 1.00 74.38 178 ALA A O 1
ATOM 1406 N N . SER A 1 179 ? 8.570 -20.141 2.633 1.00 70.38 179 SER A N 1
ATOM 1407 C CA . SER A 1 179 ? 8.606 -20.014 1.166 1.00 70.38 179 SER A CA 1
ATOM 1408 C C . SER A 1 179 ? 7.261 -20.316 0.493 1.00 70.38 179 SER A C 1
ATOM 1410 O O . SER A 1 179 ? 7.048 -19.871 -0.625 1.00 70.38 179 SER A O 1
ATOM 1412 N N . SER A 1 180 ? 6.358 -21.033 1.167 1.00 73.94 180 SER A N 1
ATOM 1413 C CA . SER A 1 180 ? 5.005 -21.329 0.680 1.00 73.94 180 SER A CA 1
ATOM 1414 C C . SER A 1 180 ? 4.038 -20.149 0.788 1.00 73.94 180 SER A C 1
ATOM 1416 O O . SER A 1 180 ? 3.058 -20.115 0.054 1.00 73.94 180 SER A O 1
ATOM 1418 N N . SER A 1 181 ? 4.295 -19.184 1.676 1.00 75.25 181 SER A N 1
ATOM 1419 C CA . SER A 1 181 ? 3.463 -17.981 1.825 1.00 75.25 181 SER A CA 1
ATOM 1420 C C . SER A 1 181 ? 3.919 -16.830 0.926 1.00 75.25 181 SER A C 1
ATOM 1422 O O . SER A 1 181 ? 3.357 -15.741 0.991 1.00 75.25 181 SER A O 1
ATOM 1424 N N . LEU A 1 182 ? 4.971 -17.038 0.131 1.00 78.75 182 LEU A N 1
ATOM 1425 C CA . LEU A 1 182 ? 5.546 -16.029 -0.747 1.00 78.75 182 LEU A CA 1
ATOM 1426 C C . LEU A 1 182 ? 5.128 -16.304 -2.183 1.00 78.75 182 LEU A C 1
ATOM 1428 O O . LEU A 1 182 ? 5.401 -17.373 -2.727 1.00 78.75 182 LEU A O 1
ATOM 1432 N N . TYR A 1 183 ? 4.524 -15.302 -2.807 1.00 85.19 183 TYR A N 1
ATOM 1433 C CA . TYR A 1 183 ? 4.173 -15.341 -4.213 1.00 85.19 183 TYR A CA 1
ATOM 1434 C C . TYR A 1 183 ? 4.885 -14.204 -4.942 1.00 85.19 183 TYR A C 1
ATOM 1436 O O . TYR A 1 183 ? 4.791 -13.046 -4.541 1.00 85.19 183 TYR A O 1
ATOM 1444 N N . PHE A 1 184 ? 5.637 -14.543 -5.988 1.00 85.44 184 PHE A N 1
ATOM 1445 C CA . PHE A 1 184 ? 6.388 -13.578 -6.788 1.00 85.44 184 PHE A CA 1
ATOM 1446 C C . PHE A 1 184 ? 5.630 -13.290 -8.086 1.00 85.44 184 PHE A C 1
ATOM 1448 O O . PHE A 1 184 ? 5.201 -14.217 -8.776 1.00 85.44 184 PHE A O 1
ATOM 1455 N N . MET A 1 185 ? 5.485 -12.006 -8.414 1.00 85.81 185 MET A N 1
ATOM 1456 C CA . MET A 1 185 ? 4.820 -11.533 -9.628 1.00 85.81 185 MET A CA 1
ATOM 1457 C C . MET A 1 185 ? 5.654 -10.445 -10.299 1.00 85.81 185 MET A C 1
ATOM 1459 O O . MET A 1 185 ? 6.113 -9.529 -9.611 1.00 85.81 185 MET A O 1
ATOM 1463 N N . PRO A 1 186 ? 5.829 -10.488 -11.627 1.00 85.31 186 PRO A N 1
ATOM 1464 C CA . PRO A 1 186 ? 6.297 -9.340 -12.374 1.00 85.31 186 PRO A CA 1
ATOM 1465 C C . PRO A 1 186 ? 5.119 -8.372 -12.566 1.00 85.31 186 PRO A C 1
ATOM 1467 O O . PRO A 1 186 ? 4.048 -8.769 -13.010 1.00 85.31 186 PRO A O 1
ATOM 1470 N N . CYS A 1 187 ? 5.300 -7.096 -12.235 1.00 83.56 187 CYS A N 1
ATOM 1471 C CA . CYS A 1 187 ? 4.266 -6.074 -12.409 1.00 83.56 187 CYS A CA 1
ATOM 1472 C C . CYS A 1 187 ? 4.868 -4.764 -12.922 1.00 83.56 187 CYS A C 1
ATOM 1474 O O . CYS A 1 187 ? 6.063 -4.503 -12.759 1.00 83.56 187 CYS A O 1
ATOM 1476 N N . SER A 1 188 ? 4.036 -3.930 -13.549 1.00 82.31 188 SER A N 1
ATOM 1477 C CA . SER A 1 188 ? 4.440 -2.601 -14.008 1.00 82.31 188 SER A CA 1
ATOM 1478 C C . SER A 1 188 ? 3.431 -1.542 -13.583 1.00 82.31 188 SER A C 1
ATOM 1480 O O . SER A 1 188 ? 2.329 -1.469 -14.117 1.00 82.31 188 SER A O 1
ATOM 1482 N N . GLY A 1 189 ? 3.844 -0.664 -12.667 1.00 76.94 189 GLY A N 1
ATOM 1483 C CA . GLY A 1 189 ? 3.011 0.442 -12.183 1.00 76.94 189 GLY A CA 1
ATOM 1484 C C . GLY A 1 189 ? 2.772 1.565 -13.193 1.00 76.94 189 GLY A C 1
ATOM 1485 O O . GLY A 1 189 ? 1.848 2.341 -13.011 1.00 76.94 189 GLY A O 1
ATOM 1486 N N . LEU A 1 190 ? 3.572 1.675 -14.260 1.00 77.94 190 LEU A N 1
ATOM 1487 C CA . LEU A 1 190 ? 3.377 2.708 -15.290 1.00 77.94 190 LEU A CA 1
ATOM 1488 C C . LEU A 1 190 ? 2.482 2.227 -16.431 1.00 77.94 190 LEU A C 1
ATOM 1490 O O . LEU A 1 190 ? 1.633 2.975 -16.894 1.00 77.94 190 LEU A O 1
ATOM 1494 N N . THR A 1 191 ? 2.676 0.988 -16.887 1.00 77.94 191 THR A N 1
ATOM 1495 C CA . THR A 1 191 ? 1.895 0.428 -18.005 1.00 77.94 191 THR A CA 1
ATOM 1496 C C . THR A 1 191 ? 0.617 -0.270 -17.551 1.00 77.94 191 THR A C 1
ATOM 1498 O O . THR A 1 191 ? -0.236 -0.547 -18.383 1.00 77.94 191 THR A O 1
ATOM 1501 N N . GLY A 1 192 ? 0.486 -0.579 -16.257 1.00 74.25 192 GLY A N 1
ATOM 1502 C CA . GLY A 1 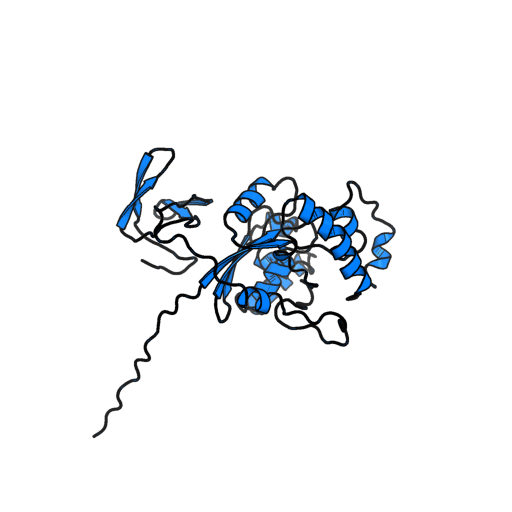192 ? -0.638 -1.346 -15.715 1.00 74.25 192 GLY A CA 1
ATOM 1503 C C . GLY A 1 192 ? -0.517 -2.859 -15.929 1.00 74.25 192 GLY A C 1
ATOM 1504 O O . GLY A 1 192 ? -1.415 -3.612 -15.55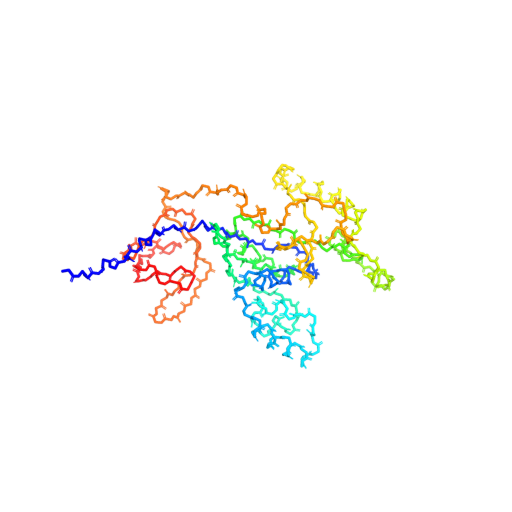4 1.00 74.25 192 GLY A O 1
ATOM 1505 N N . GLY A 1 193 ? 0.594 -3.322 -16.512 1.00 79.44 193 GLY A N 1
ATOM 1506 C CA . GLY A 1 193 ? 0.805 -4.728 -16.837 1.00 79.44 193 GLY A CA 1
ATOM 1507 C C . GLY A 1 193 ? 0.804 -5.634 -15.604 1.00 79.44 193 GLY A C 1
ATOM 1508 O O . GLY A 1 193 ? 1.533 -5.367 -14.642 1.00 79.44 193 GLY A O 1
ATOM 1509 N N . TRP A 1 194 ? 0.012 -6.712 -15.670 1.00 81.69 194 TRP A N 1
ATOM 1510 C CA . TRP A 1 194 ? -0.182 -7.716 -14.613 1.00 81.69 194 TRP A CA 1
ATOM 1511 C C . TRP A 1 194 ? -0.817 -7.185 -13.313 1.00 81.69 194 TRP A C 1
ATOM 1513 O O . TRP A 1 194 ? -0.830 -7.892 -12.305 1.00 81.69 194 TRP A O 1
ATOM 1523 N N . LEU A 1 195 ? -1.389 -5.970 -13.323 1.00 81.00 195 LEU A N 1
ATOM 1524 C CA . LEU A 1 195 ? -2.201 -5.458 -12.209 1.00 81.00 195 LEU A CA 1
ATOM 1525 C C . LEU A 1 195 ? -3.649 -5.954 -12.305 1.00 81.00 195 LEU A C 1
ATOM 1527 O O . LEU A 1 195 ? -4.098 -6.696 -11.433 1.00 81.00 195 LEU A O 1
ATOM 1531 N N . ARG A 1 196 ? -4.345 -5.569 -13.382 1.00 77.94 196 ARG A N 1
ATOM 1532 C CA . ARG A 1 196 ? -5.697 -6.043 -13.728 1.00 77.94 196 ARG A CA 1
ATOM 1533 C C . ARG A 1 196 ? -5.686 -6.878 -14.998 1.00 77.94 196 ARG A C 1
ATOM 1535 O O . ARG A 1 196 ? -6.231 -7.971 -15.015 1.00 77.94 196 ARG A O 1
ATOM 1542 N N . ASP A 1 197 ? -5.046 -6.357 -16.039 1.00 74.75 197 ASP A N 1
ATOM 1543 C CA . ASP A 1 197 ? -5.027 -6.986 -17.352 1.00 74.75 197 ASP A CA 1
ATOM 1544 C C . ASP A 1 197 ? -3.685 -7.713 -17.551 1.00 74.75 197 ASP A C 1
ATOM 1546 O O . ASP A 1 197 ? -2.612 -7.221 -17.166 1.00 74.75 197 ASP A O 1
ATOM 1550 N N . SER A 1 198 ? -3.738 -8.912 -18.132 1.00 69.50 198 SER A N 1
ATOM 1551 C CA . SER A 1 198 ? -2.540 -9.653 -18.525 1.00 69.50 198 SER A CA 1
ATOM 1552 C C . SER A 1 198 ? -1.807 -8.903 -19.634 1.00 69.50 198 SER A C 1
ATOM 1554 O O . SER A 1 198 ? -2.423 -8.381 -20.565 1.00 69.50 198 SER A O 1
ATOM 1556 N N . VAL A 1 199 ? -0.480 -8.872 -19.560 1.00 70.50 199 VAL A N 1
ATOM 1557 C CA . VAL A 1 199 ? 0.340 -8.296 -20.631 1.00 70.50 199 VAL A CA 1
ATOM 1558 C C . VAL A 1 199 ? 0.286 -9.223 -21.855 1.00 70.50 199 VAL A C 1
ATOM 1560 O O . VAL A 1 199 ? 0.302 -10.440 -21.665 1.00 70.50 199 VAL A O 1
ATOM 1563 N N . PRO A 1 200 ? 0.246 -8.691 -23.095 1.00 66.81 200 PRO A N 1
ATOM 1564 C CA . PRO A 1 200 ? 0.295 -9.512 -24.302 1.00 66.81 200 PRO A CA 1
ATOM 1565 C C . PRO A 1 200 ? 1.489 -10.472 -24.301 1.00 66.81 200 PRO A C 1
ATOM 1567 O O . PRO A 1 200 ? 2.594 -10.098 -23.888 1.00 66.81 200 PRO A O 1
ATOM 1570 N N . GLU A 1 201 ? 1.281 -11.688 -24.812 1.00 66.62 201 GLU A N 1
ATOM 1571 C CA . GLU A 1 201 ? 2.318 -12.730 -24.874 1.00 66.62 201 GLU A CA 1
ATOM 1572 C C . GLU A 1 201 ? 3.561 -12.276 -25.658 1.00 66.62 201 GLU A C 1
ATOM 1574 O O . GLU A 1 201 ? 4.669 -12.696 -25.339 1.00 66.62 201 GLU A O 1
ATOM 1579 N N . ASP A 1 202 ? 3.406 -11.343 -26.601 1.00 67.00 202 ASP A N 1
ATOM 1580 C CA . ASP A 1 202 ? 4.508 -10.748 -27.371 1.00 67.00 202 ASP A CA 1
ATOM 1581 C C . ASP A 1 202 ? 5.534 -10.012 -26.498 1.00 67.00 202 ASP A C 1
ATOM 1583 O O . ASP A 1 202 ? 6.707 -9.891 -26.850 1.00 67.00 202 ASP A O 1
ATOM 1587 N N . VAL A 1 203 ? 5.092 -9.494 -25.352 1.00 70.62 203 VAL A N 1
ATOM 1588 C CA . VAL A 1 203 ? 5.917 -8.694 -24.446 1.00 70.62 203 VAL A CA 1
ATOM 1589 C C . VAL A 1 203 ? 6.431 -9.544 -23.285 1.00 70.62 203 VAL A C 1
ATOM 1591 O O . VAL A 1 203 ? 7.569 -9.356 -22.857 1.00 70.62 203 VAL A O 1
ATOM 1594 N N . CYS A 1 204 ? 5.624 -10.483 -22.783 1.00 69.69 204 CYS A N 1
ATOM 1595 C CA . CYS A 1 204 ? 5.991 -11.373 -21.681 1.00 69.69 204 CYS A CA 1
ATOM 1596 C C . CYS A 1 204 ? 5.519 -12.818 -21.952 1.00 69.69 204 CYS A C 1
ATOM 1598 O O . CYS A 1 204 ? 4.526 -13.256 -21.373 1.00 69.69 204 CYS A O 1
ATOM 1600 N N . PRO A 1 205 ? 6.224 -13.586 -22.802 1.00 75.31 205 PRO A N 1
ATOM 1601 C CA . PRO A 1 205 ? 5.799 -14.943 -23.171 1.00 75.31 205 PRO A CA 1
ATOM 1602 C C . PRO A 1 205 ? 6.022 -15.982 -22.057 1.00 75.31 205 PRO A C 1
ATOM 1604 O O . PRO A 1 205 ? 5.470 -17.083 -22.097 1.00 75.31 205 PRO A O 1
ATOM 1607 N N . TRP A 1 206 ? 6.862 -15.658 -21.072 1.00 79.56 206 TRP A N 1
ATOM 1608 C CA . TRP A 1 206 ? 7.351 -16.593 -20.055 1.00 79.56 206 TRP A CA 1
ATOM 1609 C C . TRP A 1 206 ? 6.499 -16.623 -18.777 1.00 79.56 206 TRP A C 1
ATOM 1611 O O . TRP A 1 206 ? 6.493 -17.632 -18.073 1.00 79.56 206 TRP A O 1
ATOM 1621 N N . TYR A 1 207 ? 5.754 -15.557 -18.462 1.00 79.94 207 TYR A N 1
ATOM 1622 C CA . TYR A 1 207 ? 4.929 -15.506 -17.253 1.00 79.94 207 TYR A CA 1
ATOM 1623 C C . TYR A 1 207 ? 3.480 -15.906 -17.552 1.00 79.94 207 TYR A C 1
ATOM 1625 O O . TYR A 1 207 ? 2.801 -15.260 -18.341 1.00 79.94 207 TYR A O 1
ATOM 1633 N N . ARG A 1 208 ? 2.998 -16.964 -16.888 1.00 76.50 208 ARG A N 1
ATOM 1634 C CA . ARG A 1 208 ? 1.621 -17.490 -17.012 1.00 76.50 208 ARG A CA 1
ATOM 1635 C C . ARG A 1 208 ? 0.866 -17.503 -15.675 1.00 76.50 208 ARG A C 1
ATOM 1637 O O . ARG A 1 208 ? 0.051 -18.389 -15.431 1.00 76.50 208 ARG A O 1
ATOM 1644 N N . GLY A 1 209 ? 1.217 -16.598 -14.762 1.00 79.06 209 GLY A N 1
ATOM 1645 C CA . GLY A 1 209 ? 0.544 -16.473 -13.465 1.00 79.06 209 GLY A CA 1
ATOM 1646 C C . GLY A 1 209 ? -0.795 -15.724 -13.555 1.00 79.06 209 GLY A C 1
ATOM 1647 O O . GLY A 1 209 ? -1.143 -15.233 -14.623 1.00 79.06 209 GLY A O 1
ATOM 1648 N N . PRO A 1 210 ? -1.557 -15.630 -12.451 1.00 84.44 210 PRO A N 1
ATOM 1649 C CA . PRO A 1 210 ? -2.699 -14.731 -12.341 1.00 84.44 210 PRO A CA 1
ATOM 1650 C C . PRO A 1 210 ? -2.238 -13.268 -12.256 1.00 84.44 210 PRO A C 1
ATOM 1652 O O . PRO A 1 210 ? -1.089 -12.979 -11.913 1.00 84.44 210 PRO A O 1
ATOM 1655 N N . THR A 1 211 ? -3.150 -12.338 -12.534 1.00 85.88 211 THR A N 1
ATOM 1656 C CA . THR A 1 211 ? -2.923 -10.910 -12.269 1.00 85.88 211 THR A CA 1
ATOM 1657 C C . THR A 1 211 ? -2.947 -10.638 -10.761 1.00 85.88 211 THR A C 1
ATOM 1659 O O . THR A 1 211 ? -3.430 -11.460 -9.975 1.00 85.88 211 THR A O 1
ATOM 1662 N N . LEU A 1 212 ? -2.427 -9.482 -10.334 1.00 84.88 212 LEU A N 1
ATOM 1663 C CA . LEU A 1 212 ? -2.426 -9.104 -8.919 1.00 84.88 212 LEU A CA 1
ATOM 1664 C C . LEU A 1 212 ? -3.845 -9.108 -8.330 1.00 84.88 212 LEU A C 1
ATOM 1666 O O . LEU A 1 212 ? -4.049 -9.652 -7.245 1.00 84.88 212 LEU A O 1
ATOM 1670 N N . LEU A 1 213 ? -4.821 -8.539 -9.043 1.00 83.81 213 LEU A N 1
ATOM 1671 C CA . LEU A 1 213 ? -6.213 -8.507 -8.590 1.00 83.81 213 LEU A CA 1
ATOM 1672 C C . LEU A 1 213 ? -6.837 -9.905 -8.533 1.00 83.81 213 LEU A C 1
ATOM 1674 O O . LEU A 1 213 ? -7.440 -10.249 -7.517 1.00 83.81 213 LEU A O 1
ATOM 1678 N N . ASP A 1 214 ? -6.628 -10.737 -9.557 1.00 85.19 214 ASP A N 1
ATOM 1679 C CA . ASP A 1 214 ? -7.157 -12.108 -9.563 1.00 85.19 214 ASP A CA 1
ATOM 1680 C C . ASP A 1 214 ? -6.598 -12.935 -8.405 1.00 85.19 214 ASP A C 1
ATOM 1682 O O . ASP A 1 214 ? -7.314 -13.711 -7.770 1.00 85.19 214 ASP A O 1
ATOM 1686 N N . TYR A 1 215 ? -5.312 -12.765 -8.105 1.00 86.38 215 TYR A N 1
ATOM 1687 C CA . TYR A 1 215 ? -4.670 -13.456 -6.996 1.00 86.38 215 TYR A CA 1
ATOM 1688 C C . TYR A 1 215 ? -5.225 -13.013 -5.639 1.00 86.38 215 TYR A C 1
ATOM 1690 O O . TYR A 1 215 ? -5.503 -13.851 -4.781 1.00 86.38 215 TYR A O 1
ATOM 1698 N N . LEU A 1 216 ? -5.426 -11.706 -5.441 1.00 83.50 216 LEU A N 1
ATOM 1699 C CA . LEU A 1 216 ? -6.030 -11.166 -4.219 1.00 83.50 216 LEU A CA 1
ATOM 1700 C C . LEU A 1 216 ? -7.477 -11.657 -4.032 1.00 83.50 216 LEU A C 1
ATOM 1702 O O . LEU A 1 216 ? -7.894 -11.978 -2.910 1.00 83.50 216 LEU A O 1
ATOM 1706 N N . ASP A 1 217 ? -8.224 -11.800 -5.125 1.00 82.94 217 ASP A N 1
ATOM 1707 C CA . ASP A 1 217 ? -9.578 -12.355 -5.109 1.00 82.94 217 ASP A CA 1
ATOM 1708 C C . ASP A 1 217 ? -9.596 -13.864 -4.804 1.00 82.94 217 ASP A C 1
ATOM 1710 O O . ASP A 1 217 ? -10.508 -14.335 -4.120 1.00 82.94 217 ASP A O 1
ATOM 1714 N N . GLN A 1 218 ? -8.589 -14.625 -5.249 1.00 83.12 218 GLN A N 1
ATOM 1715 C CA . GLN A 1 218 ? -8.456 -16.068 -4.985 1.00 83.12 218 GLN A CA 1
ATOM 1716 C C . GLN A 1 218 ? -7.962 -16.404 -3.572 1.00 83.12 218 GLN A C 1
ATOM 1718 O O . GLN A 1 218 ? -8.169 -17.526 -3.107 1.00 83.12 218 GLN A O 1
ATOM 1723 N N . MET A 1 219 ? -7.314 -15.464 -2.879 1.00 78.00 219 MET A N 1
ATOM 1724 C CA . MET A 1 219 ? -6.787 -15.701 -1.532 1.00 78.00 219 MET A CA 1
ATOM 1725 C C . MET A 1 219 ? -7.907 -16.092 -0.552 1.00 78.00 219 MET A C 1
ATOM 1727 O O . MET A 1 219 ? -8.976 -15.475 -0.570 1.00 78.00 219 MET A O 1
ATOM 1731 N N . PRO A 1 220 ? -7.693 -17.090 0.324 1.00 69.69 220 PRO A N 1
ATOM 1732 C CA . PRO A 1 220 ? -8.699 -17.488 1.297 1.00 69.69 220 PRO A CA 1
ATOM 1733 C C . PRO A 1 220 ? -8.971 -16.360 2.294 1.00 69.69 220 PRO A C 1
ATOM 1735 O O . PRO A 1 220 ? -8.084 -15.577 2.642 1.00 69.69 220 PRO A O 1
ATOM 1738 N N . THR A 1 221 ? -10.206 -16.296 2.780 1.00 66.44 221 THR A N 1
ATOM 1739 C CA . THR A 1 221 ? -10.597 -15.397 3.866 1.00 66.44 221 THR A CA 1
ATOM 1740 C C . THR A 1 221 ? -9.767 -15.628 5.112 1.00 66.44 221 THR A C 1
ATOM 1742 O O . THR A 1 221 ? -9.692 -16.753 5.613 1.00 66.44 221 THR A O 1
ATOM 1745 N N . LEU A 1 222 ? -9.231 -14.549 5.675 1.00 68.00 222 LEU A N 1
ATOM 1746 C CA . LEU A 1 222 ? -8.681 -14.577 7.022 1.00 68.00 222 LEU A CA 1
ATOM 1747 C C . LEU A 1 222 ? -9.831 -14.678 8.032 1.00 68.00 222 LEU A C 1
ATOM 1749 O O . LEU A 1 222 ? -10.795 -13.911 7.980 1.00 68.00 222 LEU A O 1
ATOM 1753 N N . SER A 1 223 ? -9.738 -15.637 8.954 1.00 64.12 223 SER A N 1
ATOM 1754 C CA . SER A 1 223 ? -10.725 -15.822 10.017 1.00 64.12 223 SER A CA 1
ATOM 1755 C C . SER A 1 223 ? -10.709 -14.618 10.960 1.00 64.12 223 SER A C 1
ATOM 1757 O O . SER A 1 223 ? -9.745 -14.421 11.702 1.00 64.12 223 SER A O 1
ATOM 1759 N N . ARG A 1 224 ? -11.777 -13.815 10.951 1.00 69.75 224 ARG A N 1
ATOM 1760 C CA . ARG A 1 224 ? -11.931 -12.682 11.872 1.00 69.75 224 ARG A CA 1
ATOM 1761 C C . ARG A 1 224 ? -12.329 -13.177 13.262 1.00 69.75 224 ARG A C 1
ATOM 1763 O O . ARG A 1 224 ? -13.264 -13.963 13.398 1.00 69.75 224 ARG A O 1
ATOM 1770 N N . LEU A 1 225 ? -11.659 -12.678 14.301 1.00 72.75 225 LEU A N 1
ATOM 1771 C CA . LEU A 1 225 ? -11.938 -13.008 15.705 1.00 72.75 225 LEU A CA 1
ATOM 1772 C C . LEU A 1 225 ? -13.158 -12.229 16.227 1.00 72.75 225 LEU A C 1
ATOM 1774 O O . LEU A 1 225 ? -13.046 -11.391 17.123 1.00 72.75 225 LEU A O 1
ATOM 1778 N N . SER A 1 226 ? -14.340 -12.480 15.657 1.00 72.94 226 SER A N 1
ATOM 1779 C CA . SER A 1 226 ? -15.548 -11.716 15.998 1.00 72.94 226 SER A CA 1
ATOM 1780 C C . SER A 1 226 ? -16.079 -11.973 17.407 1.00 72.94 226 SER A C 1
ATOM 1782 O O . SER A 1 226 ? -16.804 -11.135 17.934 1.00 72.94 226 SER A O 1
ATOM 1784 N N . ASP A 1 227 ? -15.741 -13.125 17.989 1.00 78.75 227 ASP A N 1
ATOM 1785 C CA . ASP A 1 227 ? -16.262 -13.579 19.288 1.00 78.75 227 ASP A CA 1
ATOM 1786 C C . ASP A 1 227 ? -15.297 -13.267 20.444 1.00 78.75 227 ASP A C 1
ATOM 1788 O O . ASP A 1 227 ? -15.609 -13.477 21.614 1.00 78.75 227 ASP A O 1
ATOM 1792 N N . ALA A 1 228 ? -14.109 -12.753 20.119 1.00 84.19 228 ALA A N 1
ATOM 1793 C CA . ALA A 1 228 ? -13.127 -12.299 21.090 1.00 84.19 228 ALA A CA 1
ATOM 1794 C C . ALA A 1 228 ? -13.523 -10.923 21.677 1.00 84.19 228 ALA A C 1
ATOM 1796 O O . ALA A 1 228 ? -14.301 -10.189 21.065 1.00 84.19 228 ALA A O 1
ATOM 1797 N N . PRO A 1 229 ? -13.005 -10.540 22.861 1.00 85.50 229 PRO A N 1
ATOM 1798 C CA . PRO A 1 229 ? -13.299 -9.238 23.457 1.00 85.50 229 PRO A CA 1
ATOM 1799 C C . PRO A 1 229 ? -12.871 -8.088 22.542 1.00 85.50 229 PRO A C 1
ATOM 1801 O O . PRO A 1 229 ? -11.806 -8.150 21.922 1.00 85.50 229 PRO A O 1
ATOM 1804 N N . LEU A 1 230 ? -13.685 -7.027 22.510 1.00 87.88 230 LEU A N 1
ATOM 1805 C CA . LEU A 1 230 ? -13.467 -5.876 21.640 1.00 87.88 230 LEU A CA 1
ATOM 1806 C C . LEU A 1 230 ? -12.104 -5.224 21.897 1.00 87.88 230 LEU A C 1
ATOM 1808 O O . LEU A 1 230 ? -11.790 -4.820 23.019 1.00 87.88 230 LEU A O 1
ATOM 1812 N N . ARG A 1 231 ? -11.302 -5.103 20.838 1.00 88.81 231 ARG A N 1
ATOM 1813 C CA . ARG A 1 231 ? -10.032 -4.371 20.846 1.00 88.81 231 ARG A CA 1
ATOM 1814 C C . ARG A 1 231 ? -9.939 -3.504 19.601 1.00 88.81 231 ARG A C 1
ATOM 1816 O O . ARG A 1 231 ? -9.960 -4.017 18.485 1.00 88.81 231 ARG A O 1
ATOM 1823 N N . LEU A 1 232 ? -9.810 -2.200 19.818 1.00 89.25 232 LEU A N 1
ATOM 1824 C CA . LEU A 1 232 ? -9.655 -1.198 18.769 1.00 89.25 232 LEU A CA 1
ATOM 1825 C C . LEU A 1 232 ? -8.442 -0.323 19.114 1.00 89.25 232 LEU A C 1
ATOM 1827 O O . LEU A 1 232 ? -8.564 0.597 19.928 1.00 89.25 232 LEU A O 1
ATOM 1831 N N . PRO A 1 233 ? -7.247 -0.622 18.575 1.00 87.50 233 PRO A N 1
ATOM 1832 C CA . PRO A 1 233 ? -6.128 0.310 18.617 1.00 87.50 233 PRO A CA 1
ATOM 1833 C C . PRO A 1 233 ? -6.468 1.580 17.830 1.00 87.50 233 PRO A C 1
ATOM 1835 O O . PRO A 1 233 ? -6.802 1.532 16.646 1.00 87.50 233 PRO A O 1
ATOM 1838 N N . ILE A 1 234 ? -6.370 2.727 18.501 1.00 87.44 234 ILE A N 1
ATOM 1839 C CA . ILE A 1 234 ? -6.604 4.036 17.888 1.00 87.44 234 ILE A CA 1
ATOM 1840 C C . ILE A 1 234 ? -5.390 4.376 17.020 1.00 87.44 234 ILE A C 1
ATOM 1842 O O . ILE A 1 234 ? -4.273 4.479 17.529 1.00 87.44 234 ILE A O 1
ATOM 1846 N N . ALA A 1 235 ? -5.617 4.534 15.719 1.00 79.69 235 ALA A N 1
ATOM 1847 C CA . ALA A 1 235 ? -4.608 4.917 14.740 1.00 79.69 235 ALA A CA 1
ATOM 1848 C C . ALA A 1 235 ? -4.496 6.438 14.605 1.00 79.69 235 ALA A C 1
ATOM 1850 O O . ALA A 1 235 ? -3.390 6.955 14.474 1.00 79.69 235 ALA A O 1
ATOM 1851 N N . ASP A 1 236 ? -5.627 7.144 14.640 1.00 82.06 236 ASP A N 1
ATOM 1852 C CA . ASP A 1 236 ? -5.660 8.594 14.479 1.00 82.06 236 ASP A CA 1
ATOM 1853 C C . ASP A 1 236 ? -6.864 9.218 15.197 1.00 82.06 236 ASP A C 1
ATOM 1855 O O . ASP A 1 236 ? -7.830 8.528 15.540 1.00 82.06 236 ASP A O 1
ATOM 1859 N N . LYS A 1 237 ? -6.805 10.526 15.449 1.00 86.69 237 LYS A N 1
ATOM 1860 C CA . LYS A 1 237 ? -7.890 11.287 16.070 1.00 86.69 237 LYS A CA 1
ATOM 1861 C C . LYS A 1 237 ? -8.008 12.672 15.451 1.00 86.69 237 LYS A C 1
ATOM 1863 O O . LYS A 1 237 ? -7.017 13.381 15.294 1.00 86.69 237 LYS A O 1
ATOM 1868 N N . TYR A 1 238 ? -9.235 13.118 15.242 1.00 85.19 238 TYR A N 1
ATOM 1869 C CA . TYR A 1 238 ? -9.513 14.505 14.893 1.00 85.19 238 TYR A CA 1
ATOM 1870 C C . TYR A 1 238 ? -10.770 14.999 15.605 1.00 85.19 238 TYR A C 1
ATOM 1872 O O . TYR A 1 238 ? -11.503 14.238 16.243 1.00 85.19 238 TYR A O 1
ATOM 1880 N N . ARG A 1 239 ? -10.959 16.317 15.588 1.00 84.19 239 ARG A N 1
ATOM 1881 C CA . ARG A 1 239 ? -12.090 16.974 16.240 1.00 84.19 239 ARG A CA 1
ATOM 1882 C C . ARG A 1 239 ? -13.004 17.550 15.177 1.00 84.19 239 ARG A C 1
ATOM 1884 O O . ARG A 1 239 ? -12.624 18.520 14.532 1.00 84.19 239 ARG A O 1
ATOM 1891 N N . ASP A 1 240 ? -14.190 16.979 15.053 1.00 76.56 240 ASP A N 1
ATOM 1892 C CA . ASP A 1 240 ? -15.279 17.533 14.257 1.00 76.56 240 ASP A CA 1
ATOM 1893 C C . ASP A 1 240 ? -16.603 17.245 14.968 1.00 76.56 240 ASP A C 1
ATOM 1895 O O . ASP A 1 240 ? -16.935 16.086 15.205 1.00 76.56 240 ASP A O 1
ATOM 1899 N N . MET A 1 241 ? -17.273 18.301 15.446 1.00 72.81 241 MET A N 1
ATOM 1900 C CA . MET A 1 241 ? -18.465 18.246 16.320 1.00 72.81 241 MET A CA 1
ATOM 1901 C C . MET A 1 241 ? -18.432 17.151 17.417 1.00 72.81 241 MET A C 1
ATOM 1903 O O . MET A 1 241 ? -19.460 16.620 17.829 1.00 72.81 241 MET A O 1
ATOM 1907 N N . GLY A 1 242 ? -17.235 16.823 17.912 1.00 81.38 242 GLY A N 1
ATOM 1908 C CA . GLY A 1 242 ? -16.964 15.661 18.757 1.00 81.38 242 GLY A CA 1
ATOM 1909 C C . GLY A 1 242 ? -15.501 15.222 18.647 1.00 81.38 242 GLY A C 1
ATOM 1910 O O . GLY A 1 242 ? -14.690 15.885 17.998 1.00 81.38 242 GLY A O 1
ATOM 1911 N N . THR A 1 243 ? -15.136 14.123 19.314 1.00 86.06 243 THR A N 1
ATOM 1912 C CA . THR A 1 243 ? -13.833 13.464 19.102 1.00 86.06 243 THR A CA 1
ATOM 1913 C C . THR A 1 243 ? -14.058 12.247 18.226 1.00 86.06 243 THR A C 1
ATOM 1915 O O . THR A 1 243 ? -14.663 11.279 18.682 1.00 86.06 243 THR A O 1
ATOM 1918 N N . ILE A 1 244 ? -13.560 12.291 16.994 1.00 87.31 244 ILE A N 1
ATOM 1919 C CA . ILE A 1 244 ? -13.603 11.152 16.085 1.00 87.31 244 ILE A CA 1
ATOM 1920 C C . ILE A 1 244 ? -12.274 10.418 16.206 1.00 87.31 244 ILE A C 1
ATOM 1922 O O . ILE A 1 244 ? -11.198 11.019 16.136 1.00 87.31 244 ILE A O 1
ATOM 1926 N N . VAL A 1 245 ? -12.363 9.112 16.439 1.00 88.00 245 VAL A N 1
ATOM 1927 C CA . VAL A 1 245 ? -11.214 8.214 16.498 1.00 88.00 245 VAL A CA 1
ATOM 1928 C C . VAL A 1 245 ? -11.279 7.264 15.319 1.00 88.00 245 VAL A C 1
ATOM 1930 O O . VAL A 1 245 ? -12.317 6.672 15.040 1.00 88.00 245 VAL A O 1
ATOM 1933 N N . MET A 1 246 ? -10.155 7.122 14.632 1.00 85.06 246 MET A N 1
ATOM 1934 C CA . MET A 1 246 ? -9.990 6.161 13.553 1.00 85.06 246 MET A CA 1
ATOM 1935 C C . MET A 1 246 ? -9.110 5.028 14.050 1.00 85.06 246 MET A C 1
ATOM 1937 O O . MET A 1 246 ? -8.099 5.252 14.718 1.00 85.06 246 MET A O 1
ATOM 1941 N N . GLY A 1 247 ? -9.484 3.800 13.728 1.00 85.00 247 GLY A N 1
ATOM 1942 C CA . GLY A 1 247 ? -8.742 2.624 14.140 1.00 85.00 247 GLY A CA 1
ATOM 1943 C C . GLY A 1 247 ? -9.321 1.368 13.523 1.00 85.00 247 GLY A C 1
ATOM 1944 O O . GLY A 1 247 ? -10.476 1.334 13.099 1.00 85.00 247 GLY A O 1
ATOM 1945 N N . ARG A 1 248 ? -8.496 0.328 13.472 1.00 84.19 248 ARG A N 1
ATOM 1946 C CA . ARG A 1 248 ? -8.914 -0.985 12.997 1.00 84.19 248 ARG A CA 1
ATOM 1947 C C . ARG A 1 248 ? -9.457 -1.794 14.169 1.00 84.19 248 ARG A C 1
ATOM 1949 O O . ARG A 1 248 ? -8.869 -1.791 15.246 1.00 84.19 248 ARG A O 1
ATOM 1956 N N . ILE A 1 249 ? -10.565 -2.500 13.963 1.00 86.38 249 ILE A N 1
ATOM 1957 C CA . ILE A 1 249 ? -11.064 -3.473 14.938 1.00 86.38 249 ILE A CA 1
ATOM 1958 C C . ILE A 1 249 ? -10.237 -4.753 14.790 1.00 86.38 249 ILE A C 1
ATOM 1960 O O . ILE A 1 249 ? -10.315 -5.424 13.764 1.00 86.38 249 ILE A O 1
ATOM 1964 N N . GLU A 1 250 ? -9.460 -5.089 15.817 1.00 82.25 250 GLU A N 1
ATOM 1965 C CA . GLU A 1 250 ? -8.642 -6.312 15.862 1.00 82.25 250 GLU A CA 1
ATOM 1966 C C . GLU A 1 250 ? -9.466 -7.535 16.275 1.00 82.25 250 GLU A C 1
ATOM 1968 O O . GLU A 1 250 ? -9.262 -8.655 15.810 1.00 82.25 250 GLU A O 1
ATOM 1973 N N . ALA A 1 251 ? -10.408 -7.322 17.188 1.00 84.31 251 ALA A N 1
ATOM 1974 C CA . ALA A 1 251 ? -11.218 -8.374 17.776 1.00 84.31 251 ALA A CA 1
ATOM 1975 C C . ALA A 1 251 ? -12.554 -7.802 18.234 1.00 84.31 251 ALA A C 1
ATOM 1977 O O . ALA A 1 251 ? -12.620 -6.633 18.613 1.00 84.31 251 ALA A O 1
ATOM 1978 N N . GLY A 1 252 ? -13.584 -8.645 18.241 1.00 85.75 252 GLY A N 1
ATOM 1979 C CA . GLY A 1 252 ? -14.910 -8.323 18.757 1.00 85.75 252 GLY A CA 1
ATOM 1980 C C . GLY A 1 252 ? -15.817 -7.582 17.780 1.00 85.75 252 GLY A C 1
ATOM 1981 O O . GLY A 1 252 ? -15.581 -7.525 16.572 1.00 85.75 252 GLY A O 1
ATOM 1982 N N . ARG A 1 253 ? -16.913 -7.053 18.323 1.00 84.56 253 ARG A N 1
ATOM 1983 C CA . ARG A 1 253 ? -17.943 -6.305 17.597 1.00 84.56 253 ARG A CA 1
ATOM 1984 C C . ARG A 1 253 ? -18.253 -5.034 18.363 1.00 84.56 253 ARG A C 1
ATOM 1986 O O . ARG A 1 253 ? -18.071 -4.984 19.576 1.00 84.56 253 ARG A O 1
ATOM 1993 N N . LEU A 1 254 ? -18.714 -4.038 17.632 1.00 85.62 254 LEU A N 1
ATOM 1994 C CA . LEU A 1 254 ? -18.985 -2.712 18.147 1.00 85.62 254 LEU A CA 1
ATOM 1995 C C . LEU A 1 254 ? -20.303 -2.247 17.527 1.00 85.62 254 LEU A C 1
ATOM 1997 O O . LEU A 1 254 ? -20.523 -2.450 16.330 1.00 85.62 254 LEU A O 1
ATOM 2001 N N . LYS A 1 255 ? -21.197 -1.708 18.352 1.00 85.81 255 LYS A N 1
ATOM 2002 C CA . LYS A 1 255 ? -22.478 -1.138 17.935 1.00 85.81 255 LYS A CA 1
ATOM 2003 C C . LYS A 1 255 ? -22.615 0.294 18.432 1.00 85.81 255 LYS A C 1
ATOM 2005 O O . LYS A 1 255 ? -21.981 0.697 19.405 1.00 85.81 255 LYS A O 1
ATOM 2010 N N . GLN A 1 256 ? -23.451 1.069 17.750 1.00 87.44 256 GLN A N 1
ATOM 2011 C CA . GLN A 1 256 ? -23.800 2.407 18.205 1.00 87.44 256 GLN A CA 1
ATOM 2012 C C . GLN A 1 256 ? -24.467 2.327 19.588 1.00 87.44 256 GLN A C 1
ATOM 2014 O O . GLN A 1 256 ? -25.272 1.431 19.845 1.00 87.44 256 GLN A O 1
ATOM 2019 N N . GLY A 1 257 ? -24.111 3.250 20.483 1.00 85.31 257 GLY A N 1
ATOM 2020 C CA . GLY A 1 257 ? -24.592 3.270 21.865 1.00 85.31 257 GLY A CA 1
ATOM 2021 C C . GLY A 1 257 ? -23.867 2.317 22.822 1.00 85.31 257 GLY A C 1
ATOM 2022 O O . GLY A 1 257 ? -24.184 2.325 24.011 1.00 85.31 257 GLY A O 1
ATOM 2023 N N . ASP A 1 258 ? -22.892 1.528 22.355 1.00 87.81 258 ASP A N 1
ATOM 2024 C CA . ASP A 1 258 ? -22.075 0.705 23.248 1.00 87.81 258 ASP A CA 1
ATOM 2025 C C . ASP A 1 258 ? -21.177 1.583 24.139 1.00 87.81 258 ASP A C 1
ATOM 2027 O O . ASP A 1 258 ? -20.577 2.569 23.694 1.00 87.81 258 ASP A O 1
ATOM 2031 N N . GLN A 1 259 ? -21.048 1.169 25.401 1.00 88.69 259 GLN A N 1
ATOM 2032 C CA . GLN A 1 259 ? -20.110 1.741 26.363 1.00 88.69 259 GLN A CA 1
ATOM 2033 C C . GLN A 1 259 ? -18.748 1.071 26.253 1.00 88.69 259 GLN A C 1
ATOM 2035 O O . GLN A 1 259 ? -18.604 -0.123 26.522 1.00 88.69 259 GLN A O 1
ATOM 2040 N N . LEU A 1 260 ? -17.732 1.853 25.899 1.00 89.94 260 LEU A N 1
ATOM 2041 C CA . LEU A 1 260 ? -16.356 1.390 25.794 1.00 89.94 260 LEU A CA 1
ATOM 2042 C C . LEU A 1 260 ? -15.485 1.959 26.904 1.00 89.94 260 LEU A C 1
ATOM 2044 O O . LEU A 1 260 ? -15.670 3.076 27.381 1.00 89.94 260 LEU A O 1
ATOM 2048 N N . LEU A 1 261 ? -14.467 1.187 27.271 1.00 91.38 261 LEU A N 1
ATOM 2049 C CA . LEU A 1 261 ? -13.427 1.615 28.192 1.00 91.38 261 LEU A CA 1
ATOM 2050 C C . LEU A 1 261 ? -12.159 1.948 27.405 1.00 91.38 261 LEU A C 1
ATOM 2052 O O . LEU A 1 261 ? -11.474 1.061 26.893 1.00 91.38 261 LEU A O 1
ATOM 2056 N N . MET A 1 262 ? -11.817 3.231 27.340 1.00 89.50 262 MET A N 1
ATOM 2057 C CA . MET A 1 262 ? -10.589 3.703 26.716 1.00 89.50 262 MET A CA 1
ATOM 2058 C C . MET A 1 262 ? -9.397 3.492 27.655 1.00 89.50 262 MET A C 1
ATOM 2060 O O . MET A 1 262 ? -9.318 4.060 28.746 1.00 89.50 262 MET A O 1
ATOM 2064 N N . MET A 1 263 ? -8.429 2.705 27.198 1.00 89.88 263 MET A N 1
ATOM 2065 C CA . MET A 1 263 ? -7.121 2.522 27.833 1.00 89.88 263 MET A CA 1
ATOM 2066 C C . MET A 1 263 ? -6.063 3.387 27.121 1.00 89.88 263 MET A C 1
ATOM 2068 O O . MET A 1 263 ? -6.224 3.661 25.933 1.00 89.88 263 MET A O 1
ATOM 2072 N N . PRO A 1 264 ? -4.985 3.831 27.801 1.00 87.56 264 PRO A N 1
ATOM 2073 C CA . PRO A 1 264 ? -4.559 3.471 29.161 1.00 87.56 264 PRO A CA 1
ATOM 2074 C C . PRO A 1 264 ? -5.202 4.302 30.284 1.00 87.56 264 PRO A C 1
ATOM 2076 O O . PRO A 1 264 ? -5.106 3.918 31.446 1.00 87.56 264 PRO A O 1
ATOM 2079 N N . ASN A 1 265 ? -5.880 5.406 29.958 1.00 88.50 265 ASN A N 1
ATOM 2080 C CA . ASN A 1 265 ? -6.392 6.362 30.950 1.00 88.50 265 ASN A CA 1
ATOM 2081 C C . ASN A 1 265 ? -7.642 5.881 31.713 1.00 88.50 265 ASN A C 1
ATOM 2083 O O . ASN A 1 265 ? -8.070 6.559 32.641 1.00 88.50 265 ASN A O 1
ATOM 2087 N N . ARG A 1 266 ? -8.215 4.725 31.341 1.00 90.94 266 ARG A N 1
ATOM 2088 C CA . ARG A 1 266 ? -9.433 4.134 31.928 1.00 90.94 266 ARG A CA 1
ATOM 2089 C C . ARG A 1 266 ? -10.617 5.102 31.936 1.00 90.94 266 ARG A C 1
ATOM 2091 O O . ARG A 1 266 ? -11.255 5.310 32.963 1.00 90.94 266 ARG A O 1
ATOM 2098 N N . VAL A 1 267 ? -10.898 5.692 30.780 1.00 91.44 267 VAL A N 1
ATOM 2099 C CA . VAL A 1 267 ? -12.027 6.613 30.602 1.00 91.44 267 VAL A CA 1
ATOM 2100 C C . VAL A 1 267 ? -13.172 5.869 29.926 1.00 91.44 267 VAL A C 1
ATOM 2102 O O . VAL A 1 267 ? -12.957 5.238 28.894 1.00 91.44 267 VAL A O 1
ATOM 2105 N N . ASN A 1 268 ? -14.374 5.945 30.494 1.00 90.88 268 ASN A N 1
ATOM 2106 C CA . ASN A 1 268 ? -15.572 5.422 29.841 1.00 90.88 268 ASN A CA 1
ATOM 2107 C C . ASN A 1 268 ? -16.009 6.384 28.736 1.00 90.88 268 ASN A C 1
ATOM 2109 O O . ASN A 1 268 ? -16.065 7.594 28.957 1.00 90.88 268 ASN A O 1
ATOM 2113 N N . VAL A 1 269 ? -16.300 5.842 27.559 1.00 89.94 269 VAL A N 1
ATOM 2114 C CA . VAL A 1 269 ? -16.748 6.597 26.390 1.00 89.94 269 VAL A CA 1
ATOM 2115 C C . VAL A 1 269 ? -17.955 5.905 25.767 1.00 89.94 269 VAL A C 1
ATOM 2117 O O . VAL A 1 269 ? -17.985 4.680 25.667 1.00 89.94 269 VAL A O 1
ATOM 2120 N N . ASP A 1 270 ? -18.933 6.700 25.347 1.00 90.19 270 ASP A N 1
ATOM 2121 C CA . ASP A 1 270 ? -20.117 6.230 24.630 1.00 90.19 270 ASP A CA 1
ATOM 2122 C C . ASP A 1 270 ? -19.932 6.456 23.127 1.00 90.19 270 ASP A C 1
ATOM 2124 O O . ASP A 1 270 ? -19.392 7.480 22.693 1.00 90.19 270 ASP A O 1
ATOM 2128 N N . ILE A 1 271 ? -20.397 5.509 22.316 1.00 88.25 271 ILE A N 1
ATOM 2129 C CA . ILE A 1 271 ? -20.317 5.611 20.858 1.00 88.25 271 ILE A CA 1
ATOM 2130 C C . ILE A 1 271 ? -21.551 6.332 20.324 1.00 88.25 271 ILE A C 1
ATOM 2132 O O . ILE A 1 271 ? -22.654 5.787 20.336 1.00 88.25 271 ILE A O 1
ATOM 2136 N N . VAL A 1 272 ? -21.346 7.545 19.810 1.00 86.50 272 VAL A N 1
ATOM 2137 C CA . VAL A 1 272 ? -22.417 8.375 19.233 1.00 86.50 272 VAL A CA 1
ATOM 2138 C C . VAL A 1 272 ? -22.754 7.962 17.799 1.00 86.50 272 VAL A C 1
ATOM 2140 O O . VAL A 1 272 ? -23.921 7.984 17.426 1.00 86.50 272 VAL A O 1
ATOM 2143 N N . GLY A 1 273 ? -21.765 7.563 17.001 1.00 84.44 273 GLY A N 1
ATOM 2144 C CA . GLY A 1 273 ? -21.942 7.205 15.593 1.00 84.44 273 GLY A CA 1
ATOM 2145 C C . GLY A 1 273 ? -20.818 6.303 15.102 1.00 84.44 273 GLY A C 1
ATOM 2146 O O . GLY A 1 273 ? -19.743 6.261 15.710 1.00 84.44 273 GLY A O 1
ATOM 2147 N N . LEU A 1 274 ? -21.093 5.552 14.035 1.00 85.50 274 LEU A N 1
ATOM 2148 C CA . LEU A 1 274 ? -20.140 4.642 13.421 1.00 85.50 274 LEU A CA 1
ATOM 2149 C C . LEU A 1 274 ? -20.107 4.834 11.922 1.00 85.50 274 LEU A C 1
ATOM 2151 O O . LEU A 1 274 ? -21.128 4.758 11.249 1.00 85.50 274 LEU A O 1
ATOM 2155 N N . TRP A 1 275 ? -18.894 4.996 11.420 1.00 83.06 275 TRP A N 1
ATOM 2156 C CA . TRP A 1 275 ? -18.626 5.114 10.002 1.00 83.06 275 TRP A CA 1
ATOM 2157 C C . TRP A 1 275 ? -17.699 3.986 9.586 1.00 83.06 275 TRP A C 1
ATOM 2159 O O . TRP A 1 275 ? -16.730 3.663 10.280 1.00 83.06 275 TRP A O 1
ATOM 2169 N N . TRP A 1 276 ? -18.023 3.371 8.460 1.00 76.12 276 TRP A N 1
ATOM 2170 C CA . TRP A 1 276 ? -17.171 2.424 7.775 1.00 76.12 276 TRP A CA 1
ATOM 2171 C C . TRP A 1 276 ? -16.677 3.097 6.502 1.00 76.12 276 TRP A C 1
ATOM 2173 O O . TRP A 1 276 ? -17.447 3.306 5.568 1.00 76.12 276 TRP A O 1
ATOM 2183 N N . ASP A 1 277 ? -15.403 3.485 6.517 1.00 73.19 277 ASP A N 1
ATOM 2184 C CA . ASP A 1 277 ? -14.793 4.376 5.531 1.00 73.19 277 ASP A CA 1
ATOM 2185 C C . ASP A 1 277 ? -15.591 5.691 5.399 1.00 73.19 277 ASP A C 1
ATOM 2187 O O . ASP A 1 277 ? -15.440 6.574 6.244 1.00 73.19 277 ASP A O 1
ATOM 2191 N N . GLU A 1 278 ? -16.479 5.805 4.409 1.00 67.81 278 GLU A N 1
ATOM 2192 C CA . GLU A 1 278 ? -17.360 6.970 4.194 1.00 67.81 278 GLU A CA 1
ATOM 2193 C C . GLU A 1 278 ? -18.854 6.664 4.413 1.00 67.81 278 GLU A C 1
ATOM 2195 O O . GLU A 1 278 ? -19.700 7.556 4.339 1.00 67.81 278 GLU A O 1
ATOM 2200 N N . LEU A 1 279 ? -19.201 5.403 4.680 1.00 68.31 279 LEU A N 1
ATOM 2201 C CA . LEU A 1 279 ? -20.579 4.959 4.852 1.00 68.31 279 LEU A CA 1
ATOM 2202 C C . LEU A 1 279 ? -20.978 5.012 6.322 1.00 68.31 279 LEU A C 1
ATOM 2204 O O . LEU A 1 279 ? -20.323 4.424 7.183 1.00 68.31 279 LEU A O 1
ATOM 2208 N N . ASP A 1 280 ? -22.091 5.684 6.599 1.00 69.56 280 ASP A N 1
ATOM 2209 C CA . ASP A 1 280 ? -22.728 5.623 7.908 1.00 69.56 280 ASP A CA 1
ATOM 2210 C C . ASP A 1 280 ? -23.320 4.219 8.112 1.00 69.56 280 ASP A C 1
ATOM 2212 O O . ASP A 1 280 ? -24.142 3.750 7.321 1.00 69.56 280 ASP A O 1
ATOM 2216 N N . VAL A 1 281 ? -22.829 3.525 9.138 1.00 67.44 281 VAL A N 1
ATOM 2217 C CA . VAL A 1 281 ? -23.231 2.160 9.523 1.00 67.44 281 VAL A CA 1
ATOM 2218 C C . VAL A 1 281 ? -23.897 2.144 10.900 1.00 67.44 281 VAL A C 1
ATOM 2220 O O . VAL A 1 281 ? -23.953 1.087 11.539 1.00 67.44 281 VAL A O 1
ATOM 2223 N N . SER A 1 282 ? -24.370 3.310 11.359 1.00 54.00 282 SER A N 1
ATOM 2224 C CA . SER A 1 282 ? -25.227 3.429 12.544 1.00 54.00 282 SER A CA 1
ATOM 2225 C C . SER A 1 282 ? -26.504 2.588 12.456 1.00 54.00 282 SER A C 1
ATOM 2227 O O . SER A 1 282 ? -27.093 2.445 11.358 1.00 54.00 282 SER A O 1
#

Solvent-accessible surface area (backbone atoms only — not comparable to full-atom values): 17059 Å² total; per-residue (Å²): 142,83,83,80,84,77,81,79,72,78,80,74,83,73,77,55,50,76,48,29,36,20,37,43,46,50,67,91,32,45,54,47,28,32,53,22,40,50,34,44,75,59,59,69,44,50,68,70,59,48,55,50,37,38,51,56,23,45,77,68,74,40,63,90,44,33,41,25,51,73,49,39,79,50,70,68,24,64,73,70,73,45,57,64,58,59,26,75,48,67,49,61,60,99,68,34,37,36,39,42,30,39,37,26,40,47,83,90,31,48,71,44,25,51,61,39,50,73,66,31,78,42,76,46,78,39,72,42,85,47,69,59,58,37,52,47,68,77,44,99,75,76,84,87,76,77,45,73,78,57,59,86,72,70,70,71,51,64,70,60,53,53,52,52,50,65,62,42,53,61,54,43,46,72,74,67,50,59,76,86,81,58,83,88,78,82,71,36,46,86,82,44,32,26,42,76,49,77,60,57,56,93,62,37,73,83,71,85,74,77,24,53,52,58,47,63,69,68,50,79,83,78,85,74,46,56,88,42,74,69,38,64,62,75,73,47,76,53,77,67,104,50,82,46,75,41,58,57,75,71,23,26,77,86,58,68,68,43,82,42,76,43,77,92,84,69,41,79,44,73,36,88,70,42,67,56,92,89,43,80,68,103

pLDDT: mean 76.39, std 14.57, range [29.41, 91.44]

Foldseek 3Di:
DDDDDDPPPDPPPPPFAEFEEEEAEAPPLCLLLLVLLLCVVLCVDPPVNLVVLCVVCVVVVNNQCSSSCVQVVDPVCSNVVWDQAWGWDWGDDPRHIYIYTYATNDPVRVVRNVLSVVQGPYYDYRAHLQPQRNCVRPDDDTDPDPRVVVRVPDFQDPVSQVVSVVVVVVVVVVVVDDPVVDDDDDADSRVRDLAQDHDDCVRPVP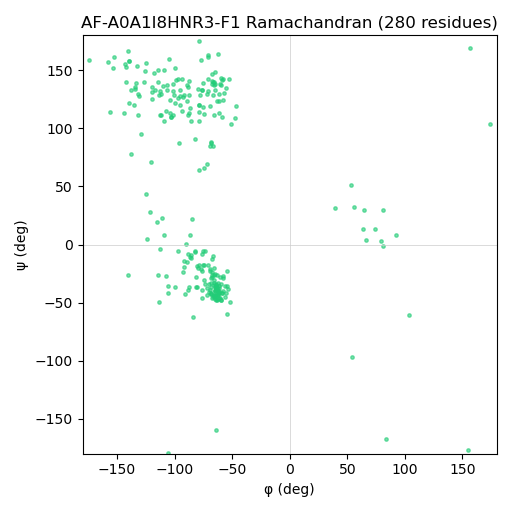DDDHRPVVVVNPDDDDDQQAVDPWDWDFSDWDDDVHIDTDTDTRHHDDDQQDWDQDPDVRDIDHHHFDDDPPDTPD